Protein 4GPS (pdb70)

Solvent-accessible surface area: 16369 Å² total; per-residue (Å²): 68,71,40,111,62,69,3,101,181,4,101,72,51,68,35,71,89,51,55,126,162,16,27,150,3,4,78,125,29,104,62,31,30,16,0,0,40,21,70,127,94,90,45,44,39,34,41,182,56,11,124,84,38,125,1,59,58,43,0,1,36,39,41,143,74,87,157,40,100,72,135,77,25,62,86,43,1,32,37,56,46,2,26,163,39,65,138,156,106,39,17,87,4,0,90,72,0,22,124,114,12,79,187,86,19,54,135,154,38,13,0,0,0,0,32,21,108,12,0,5,29,2,0,0,8,6,0,52,97,122,93,19,71,4,20,0,29,4,32,124,71,103,14,0,16,0,12,65,159,138,174,87,73,69,53,2,15,128,22,0,46,110,28,0,38,129,184,68,59,3,14,1,0,1,21,0,22,13,33,142,76,0,4,0,0,0,3,2,77,3,26,0,15,6,53,96,73,95,22,13,3,5,6,63,25,1,36,87,32,132,63,51,58,56,131,11,14,50,53,0,0,63,2,0,0,15,5,14,0,13,51,93,14,25,1,0,0,0,6,28,42,88,204,38,29,69,0,79,66,3,93,39,16,119,43,68,65,0,0,115,62,5,6,31,95,89,5,21,59,71,122,49,183,47,41,34,12,3,0,10,0,0,27,31,0,0,66,44,0,0,47,24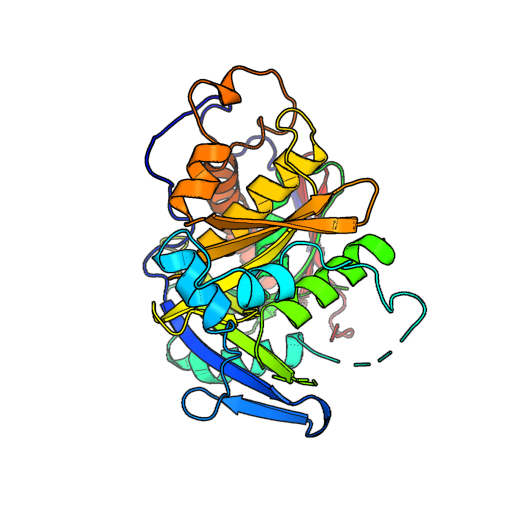,1,12,90,24,0,36,90,13,17,132,119,42,114,15,72,26,0,105,3,71,2,60,66,78,5,31,0,36,2,41,56,19,55,106,177,104,106,28,152

Nearest PDB structures (foldseek):
  4gpu-assembly1_A  TM=1.001E+00  e=1.593E-65  Kluyveromyces lactis NRRL Y-1140
  3fqg-assembly1_A  TM=7.620E-01  e=7.320E-18  Schizosaccharomyces pombe
  6wui-assembly1_A  TM=7.552E-01  e=1.400E-16  Schizosaccharomyces pombe
  3fqd-assembly1_B  TM=7.218E-01  e=4.499E-17  Schizosaccharomyces pombe
  8yfe-assembly1_B  TM=7.075E-01  e=2.972E-13  Komagataella phaffii

GO terms:
  GO:0008409 5'-3' exonuclease activity (F, IDA)
  GO:0110155 NAD-cap decapping (P, IDA)
  GO:0090304 nucleic acid metabolic process (P, IDA)
  GO:0071028 nuclear mRNA surveillance (P, IMP)

Secondary structure (DSSP, 8-state):
--EEEE-TT-----TT---SSPP-SSEEEEEEEEEEEETTTTEEEEGGG--PPBBPHHHHHHHHHTS-S-HHHHTTTTT-BTTTT----HHHHHHHHHHHHGGGS-TTSEEEEEEHHHHHHHHHGGG-SS-EEEEEEE-TTS-EEEE---HHHHHHHHHHHHHHB--EEEEEEEEEE-SSSEEEEEEEE--EEETTTTEEEEEEEEPPP-TT-HHHHHHHHHHHHHHHTSSS-EEEEEEE-TTT-BEEEEEEE-HHHHHHHH--TTGGGS--SSGGG-HHHHHHHHHHHHHHHHHHHHHHHHT-S-SEEEEEE-TT-EEEEEEPPTT----

Radius of gyration: 20.72 Å; Cα contacts (8 Å, |Δi|>4): 627; chains: 1; bounding box: 46×58×52 Å

Organism: Kluyveromyces lactis (strain ATCC 8585 / CBS 2359 / DSM 70799 / NBRC 1267 / NRRL Y-1140 / WM37) (NCBI:txid284590)

Sequence (331 aa):
GSLVLSCKKFPHVSVNYVVDKTPKLLTDCKEVHNCSYIINDATLLWNEASRKPRLRPEVCTYIKDSKWENKAVKDSFIGIDLTKGYDDNSLVILKEAYQRYEKTLNPEKTTFVSLRHHIIDIIMCPFLDEPLSLLMTVQPDKNILISVDNKKICYTGFALEDLLIEHELYYSIVHGSLNDEIDLLIQAEMDSINTLTDTYTEIKSSVHFKLGNTYHRRKLLRMWIQTNLLPKSDLLIGFRNSYSNELEQLKAYKIQDIYHKINNSSIVGKPGKFYKFNPNVANDWFQHIFQVLKQNLLLLSQESTSTTFKVQIDTNLTLSISPASQFVTAL

Structure (mmCIF, N/CA/C/O backbone):
data_4GPS
#
_entry.id   4GPS
#
_cell.length_a   82.820
_cell.length_b   82.820
_cell.length_c   259.850
_cell.angle_alpha   90.00
_cell.angle_beta   90.00
_cell.angle_gamma   120.00
#
_symmetry.space_group_name_H-M   'P 61 2 2'
#
loop_
_entity.id
_entity.type
_entity.pdbx_description
1 polymer KLLA0E02245p
2 non-polymer 'CITRIC ACID'
3 water water
#
loop_
_atom_site.group_PDB
_atom_site.id
_atom_site.type_symbol
_atom_site.label_atom_id
_atom_site.label_alt_id
_atom_site.label_comp_id
_atom_site.label_asym_id
_atom_site.label_entity_id
_atom_site.label_seq_id
_atom_site.pdbx_PDB_ins_code
_atom_site.Cartn_x
_atom_site.Cartn_y
_atom_site.Cartn_z
_atom_site.occupancy
_atom_site.B_iso_or_equiv
_atom_site.auth_seq_id
_atom_site.auth_comp_id
_atom_site.auth_asym_id
_atom_site.auth_atom_id
_atom_site.pdbx_PDB_model_num
ATOM 1 N N . GLY A 1 58 ? 33.465 59.206 113.570 1.00 83.10 38 GLY A N 1
ATOM 2 C CA . GLY A 1 58 ? 33.666 57.750 113.224 1.00 84.86 38 GLY A CA 1
ATOM 3 C C . GLY A 1 58 ? 34.358 56.946 114.322 1.00 82.92 38 GLY A C 1
ATOM 4 O O . GLY A 1 58 ? 34.003 55.785 114.562 1.00 81.07 38 GLY A O 1
ATOM 5 N N . SER A 1 59 ? 35.343 57.567 114.976 1.00 80.09 39 SER A N 1
ATOM 6 C CA . SER A 1 59 ? 36.107 56.947 116.061 1.00 76.33 39 SER A CA 1
ATOM 7 C C . SER A 1 59 ? 35.718 57.438 117.455 1.00 72.04 39 SER A C 1
ATOM 8 O O . SER A 1 59 ? 34.871 58.316 117.615 1.00 73.12 39 SER A O 1
ATOM 11 N N . LEU A 1 60 ? 36.349 56.855 118.464 1.00 65.96 40 LEU A N 1
ATOM 12 C CA . LEU A 1 60 ? 36.082 57.209 119.845 1.00 63.31 40 LEU A CA 1
ATOM 13 C C . LEU A 1 60 ? 37.190 56.781 120.790 1.00 62.36 40 LEU A C 1
ATOM 14 O O . LEU A 1 60 ? 37.631 55.629 120.753 1.00 61.74 40 LEU A O 1
ATOM 19 N N . VAL A 1 61 ? 37.663 57.711 121.620 1.00 60.33 41 VAL A N 1
ATOM 20 C CA . VAL A 1 61 ? 38.649 57.356 122.633 1.00 56.10 41 VAL A CA 1
ATOM 21 C C . VAL A 1 61 ? 37.947 57.728 123.937 1.00 57.33 41 VAL A C 1
ATOM 22 O O . VAL A 1 61 ? 37.407 58.822 124.067 1.00 55.45 41 VAL A O 1
ATOM 26 N N . LEU A 1 62 ? 37.914 56.785 124.877 1.00 56.18 42 LEU A N 1
ATOM 27 C CA . LEU A 1 62 ? 37.203 56.972 126.126 1.00 55.34 42 LEU A CA 1
ATOM 28 C C . LEU A 1 62 ? 37.896 56.265 127.272 1.00 59.62 42 LEU A C 1
ATOM 29 O O . LEU A 1 62 ? 38.141 55.057 127.213 1.00 62.09 42 LEU A O 1
ATOM 34 N N . SER A 1 63 ? 38.233 57.017 128.312 1.00 57.79 43 SER A N 1
ATOM 35 C CA . SER A 1 63 ? 38.862 56.421 129.474 1.00 55.97 43 SER A CA 1
ATOM 36 C C . SER A 1 63 ? 37.758 55.702 130.271 1.00 54.10 43 SER A C 1
ATOM 37 O O . SER A 1 63 ? 36.641 56.215 130.412 1.00 53.99 43 SER A O 1
ATOM 40 N N . CYS A 1 64 ? 38.069 54.512 130.773 1.00 50.25 44 CYS A N 1
ATOM 41 C CA . CYS A 1 64 ? 37.113 53.740 131.548 1.00 49.83 44 CYS A CA 1
ATOM 42 C C . CYS A 1 64 ? 37.749 53.368 132.858 1.00 52.66 44 CYS A C 1
ATOM 43 O O . CYS A 1 64 ? 37.198 52.530 133.582 1.00 54.68 44 CYS A O 1
ATOM 46 N N . LYS A 1 65 ? 38.900 53.981 133.165 1.00 55.28 45 LYS A N 1
ATOM 47 C CA . LYS A 1 65 ? 39.633 53.687 134.403 1.00 58.69 45 LYS A CA 1
ATOM 48 C C . LYS A 1 65 ? 38.911 54.066 135.690 1.00 57.70 45 LYS A C 1
ATOM 49 O O . LYS A 1 65 ? 39.213 53.531 136.761 1.00 60.01 45 LYS A O 1
ATOM 55 N N . LYS A 1 66 ? 37.967 54.985 135.600 1.00 54.53 46 LYS A N 1
ATOM 56 C CA . LYS A 1 66 ? 37.256 55.385 136.787 1.00 58.05 46 LYS A CA 1
ATOM 57 C C . LYS A 1 66 ? 35.892 54.731 136.863 1.00 57.54 46 LYS A C 1
ATOM 58 O O . LYS A 1 66 ? 34.942 55.315 137.363 1.00 61.21 46 LYS A O 1
ATOM 64 N N . PHE A 1 67 ? 35.811 53.509 136.356 1.00 54.86 47 PHE A N 1
ATOM 65 C CA . PHE A 1 67 ? 34.574 52.747 136.360 1.00 49.19 47 PHE A CA 1
ATOM 66 C C . PHE A 1 67 ? 34.138 52.490 137.800 1.00 46.60 47 PHE A C 1
ATOM 67 O O . PHE A 1 67 ? 34.945 52.180 138.672 1.00 47.55 47 PHE A O 1
ATOM 75 N N . PRO A 1 68 ? 32.845 52.628 138.068 1.00 47.72 48 PRO A N 1
ATOM 76 C CA . PRO A 1 68 ? 32.298 52.412 139.419 1.00 50.99 48 PRO A CA 1
ATOM 77 C C . PRO A 1 68 ? 32.581 50.994 139.931 1.00 55.08 48 PRO A C 1
ATOM 78 O O . PRO A 1 68 ? 32.194 50.011 139.286 1.00 54.88 48 PRO A O 1
ATOM 82 N N . HIS A 1 69 ? 33.241 50.888 141.081 1.00 52.81 49 HIS A N 1
ATOM 83 C CA . HIS A 1 69 ? 33.534 49.587 141.626 1.00 51.54 49 HIS A CA 1
ATOM 84 C C . HIS A 1 69 ? 33.708 49.526 143.118 1.00 56.08 49 HIS A C 1
ATOM 85 O O . HIS A 1 69 ? 34.207 50.453 143.756 1.00 57.53 49 HIS A O 1
ATOM 92 N N . VAL A 1 70 ? 33.275 48.395 143.658 1.00 56.82 50 VAL A N 1
ATOM 93 C CA . VAL A 1 70 ? 33.345 48.075 145.064 1.00 53.22 50 VAL A CA 1
ATOM 94 C C . VAL A 1 70 ? 34.807 48.102 145.551 1.00 57.88 50 VAL A C 1
ATOM 95 O O . VAL A 1 70 ? 35.756 47.944 144.769 1.00 57.05 50 VAL A O 1
ATOM 99 N N . SER A 1 71 ? 34.998 48.303 146.850 1.00 56.59 51 SER A N 1
ATOM 100 C CA . SER A 1 71 ? 36.345 48.339 147.377 1.00 51.30 51 SER A CA 1
ATOM 101 C C . SER A 1 71 ? 37.152 47.103 146.984 1.00 53.25 51 SER A C 1
ATOM 102 O O . SER A 1 71 ? 36.653 45.972 146.961 1.00 52.97 51 SER A O 1
ATOM 105 N N . VAL A 1 72 ? 38.419 47.343 146.695 1.00 52.13 52 VAL A N 1
ATOM 106 C CA . VAL A 1 72 ? 39.355 46.307 146.318 1.00 47.09 52 VAL A CA 1
ATOM 107 C C . VAL A 1 72 ? 39.496 45.244 147.409 1.00 49.48 52 VAL A C 1
ATOM 108 O O . VAL A 1 72 ? 39.964 44.121 147.146 1.00 45.83 52 VAL A O 1
ATOM 112 N N . ASN A 1 73 ? 39.080 45.598 148.626 1.00 51.81 53 ASN A N 1
ATOM 113 C CA . ASN A 1 73 ? 39.154 44.692 149.785 1.00 54.16 53 ASN A CA 1
ATOM 114 C C . ASN A 1 73 ? 37.807 44.114 150.189 1.00 51.60 53 ASN A C 1
ATOM 115 O O . ASN A 1 73 ? 37.689 43.383 151.166 1.00 51.59 53 ASN A O 1
ATOM 120 N N . TYR A 1 74 ? 36.797 44.447 149.410 1.00 48.17 54 TYR A N 1
ATOM 121 C CA . TYR A 1 74 ? 35.451 43.994 149.641 1.00 48.40 54 TYR A CA 1
ATOM 122 C C . TYR A 1 74 ? 35.328 42.474 149.710 1.00 48.29 54 TYR A C 1
ATOM 123 O O . TYR A 1 74 ? 35.786 41.757 148.809 1.00 49.74 54 TYR A O 1
ATOM 132 N N . VAL A 1 75 ? 34.681 41.976 150.760 1.00 47.84 55 VAL A N 1
ATOM 133 C CA . VAL A 1 75 ? 34.488 40.539 150.925 1.00 42.81 55 VAL A CA 1
ATOM 134 C C . VAL A 1 75 ? 33.025 40.245 151.197 1.00 48.41 55 VAL A C 1
ATOM 135 O O . VAL A 1 75 ? 32.402 40.918 152.013 1.00 53.88 55 VAL A O 1
ATOM 139 N N . VAL A 1 76 ? 32.466 39.273 150.478 1.00 49.78 56 VAL A N 1
ATOM 140 C CA . VAL A 1 76 ? 31.078 38.814 150.660 1.00 48.19 56 VAL A CA 1
ATOM 141 C C . VAL A 1 76 ? 31.213 37.298 150.512 1.00 50.26 56 VAL A C 1
ATOM 142 O O . VAL A 1 76 ? 31.918 36.810 149.615 1.00 50.07 56 VAL A O 1
ATOM 146 N N . ASP A 1 77 ? 30.565 36.566 151.412 1.00 48.39 57 ASP A N 1
ATOM 147 C CA . ASP A 1 77 ? 30.635 35.107 151.450 1.00 50.85 57 ASP A CA 1
ATOM 148 C C . ASP A 1 77 ? 30.135 34.345 150.244 1.00 49.86 57 ASP A C 1
ATOM 149 O O . ASP A 1 77 ? 30.790 33.400 149.805 1.00 50.80 57 ASP A O 1
ATOM 154 N N . LYS A 1 78 ? 28.960 34.718 149.739 1.00 47.72 58 LYS A N 1
ATOM 155 C CA . LYS A 1 78 ? 28.388 34.039 148.589 1.00 47.83 58 LYS A CA 1
ATOM 156 C C . LYS A 1 78 ? 28.936 34.672 147.303 1.00 51.40 58 LYS A C 1
ATOM 157 O O . LYS A 1 78 ? 29.041 35.899 147.178 1.00 47.90 58 LYS A O 1
ATOM 163 N N . THR A 1 79 ? 29.276 33.823 146.344 1.00 48.80 59 THR A N 1
ATOM 164 C CA . THR A 1 79 ? 29.788 34.300 145.078 1.00 46.26 59 THR A CA 1
ATOM 165 C C . THR A 1 79 ? 28.687 35.048 144.293 1.00 45.09 59 THR A C 1
ATOM 166 O O . THR A 1 79 ? 27.537 34.645 144.301 1.00 45.33 59 THR A O 1
ATOM 170 N N . PRO A 1 80 ? 29.033 36.170 143.646 1.00 42.69 60 PRO A N 1
ATOM 171 C CA . PRO A 1 80 ? 28.026 36.895 142.878 1.00 45.31 60 PRO A CA 1
ATOM 172 C C . PRO A 1 80 ? 27.838 36.151 141.554 1.00 49.07 60 PRO A C 1
ATOM 173 O O . PRO A 1 80 ? 28.622 35.260 141.220 1.00 48.94 60 PRO A O 1
ATOM 177 N N . LYS A 1 81 ? 26.785 36.465 140.816 1.00 50.41 61 LYS A N 1
ATOM 178 C CA . LYS A 1 81 ? 26.601 35.815 139.516 1.00 50.08 61 LYS A CA 1
ATOM 179 C C . LYS A 1 81 ? 26.879 36.874 138.441 1.00 46.07 61 LYS A C 1
ATOM 180 O O . LYS A 1 81 ? 26.481 38.021 138.597 1.00 47.83 61 LYS A O 1
ATOM 186 N N . LEU A 1 82 ? 27.588 36.508 137.378 1.00 41.06 62 LEU A N 1
ATOM 187 C CA . LEU A 1 82 ? 27.875 37.484 136.340 1.00 43.91 62 LEU A CA 1
ATOM 188 C C . LEU A 1 82 ? 26.646 37.703 135.470 1.00 43.34 62 LEU A C 1
ATOM 189 O O . LEU A 1 82 ? 26.335 38.834 135.083 1.00 45.37 62 LEU A O 1
ATOM 194 N N . LEU A 1 83 ? 25.927 36.622 135.199 1.00 42.75 63 LEU A N 1
ATOM 195 C CA . LEU A 1 83 ? 24.722 36.680 134.368 1.00 44.13 63 LEU A CA 1
ATOM 196 C C . LEU A 1 83 ? 23.515 36.216 135.158 1.00 43.92 63 LEU A C 1
ATOM 197 O O . LEU A 1 83 ? 23.648 35.443 136.094 1.00 46.37 63 LEU A O 1
ATOM 202 N N . THR A 1 84 ? 22.336 36.712 134.814 1.00 46.35 64 THR A N 1
ATOM 203 C CA . THR A 1 84 ? 21.123 36.274 135.502 1.00 47.57 64 THR A CA 1
ATOM 204 C C . THR A 1 84 ? 20.259 35.487 134.498 1.00 48.63 64 THR A C 1
ATOM 205 O O . THR A 1 84 ? 20.260 35.780 133.304 1.00 52.83 64 THR A O 1
ATOM 209 N N . ASP A 1 85 ? 19.546 34.473 134.978 1.00 51.32 65 ASP A N 1
ATOM 210 C CA . ASP A 1 85 ? 18.690 33.633 134.125 1.00 52.00 65 ASP A CA 1
ATOM 211 C C . ASP A 1 85 ? 19.545 32.964 133.076 1.00 47.97 65 ASP A C 1
ATOM 212 O O . ASP A 1 85 ? 19.150 32.794 131.944 1.00 45.71 65 ASP A O 1
ATOM 217 N N . CYS A 1 86 ? 20.734 32.567 133.465 1.00 49.02 66 CYS A N 1
ATOM 218 C CA . CYS A 1 86 ? 21.612 31.953 132.512 1.00 47.23 66 CYS A CA 1
ATOM 219 C C . CYS A 1 86 ? 21.205 30.516 132.193 1.00 47.05 66 CYS A C 1
ATOM 220 O O . CYS A 1 86 ? 21.019 29.720 133.102 1.00 47.26 66 CYS A O 1
ATOM 223 N N . LYS A 1 87 ? 21.083 30.162 130.912 1.00 43.67 67 LYS A N 1
ATOM 224 C CA . LYS A 1 87 ? 20.716 28.785 130.582 1.00 43.89 67 LYS A CA 1
ATOM 225 C C . LYS A 1 87 ? 21.362 28.250 129.315 1.00 42.06 67 LYS A C 1
ATOM 226 O O . LYS A 1 87 ? 21.779 29.014 128.440 1.00 41.70 67 LYS A O 1
ATOM 232 N N . GLU A 1 88 ? 21.491 26.933 129.234 1.00 42.66 68 GLU A N 1
ATOM 233 C CA . GLU A 1 88 ? 22.032 26.341 128.026 1.00 43.06 68 GLU A CA 1
ATOM 234 C C . GLU A 1 88 ? 20.861 26.294 127.048 1.00 44.76 68 GLU A C 1
ATOM 235 O O . GLU A 1 88 ? 19.828 25.740 127.367 1.00 46.18 68 GLU A O 1
ATOM 241 N N . VAL A 1 89 ? 21.012 26.875 125.864 1.00 47.28 69 VAL A N 1
ATOM 242 C CA . VAL A 1 89 ? 19.925 26.866 124.890 1.00 44.28 69 VAL A CA 1
ATOM 243 C C . VAL A 1 89 ? 20.169 25.853 123.754 1.00 44.03 69 VAL A C 1
ATOM 244 O O . VAL A 1 89 ? 19.235 25.434 123.103 1.00 45.63 69 VAL A O 1
ATOM 248 N N . HIS A 1 90 ? 21.419 25.473 123.511 1.00 44.42 70 HIS A N 1
ATOM 249 C CA . HIS A 1 90 ? 21.749 24.471 122.481 1.00 41.00 70 HIS A CA 1
ATOM 250 C C . HIS A 1 90 ? 23.112 23.907 122.864 1.00 42.74 70 HIS A C 1
ATOM 251 O O . HIS A 1 90 ? 23.815 24.491 123.689 1.00 41.84 70 HIS A O 1
ATOM 258 N N . ASN A 1 91 ? 23.462 22.764 122.287 1.00 39.11 71 ASN A N 1
ATOM 259 C CA . ASN A 1 91 ? 24.770 22.204 122.472 1.00 42.47 71 ASN A CA 1
ATOM 260 C C . ASN A 1 91 ? 25.053 21.449 121.192 1.00 45.98 71 ASN A C 1
ATOM 261 O O . ASN A 1 91 ? 24.136 21.188 120.426 1.00 47.24 71 ASN A O 1
ATOM 266 N N . CYS A 1 92 ? 26.321 21.161 120.914 1.00 46.16 72 CYS A N 1
ATOM 267 C CA . CYS A 1 92 ? 26.640 20.426 119.709 1.00 48.20 72 CYS A CA 1
ATOM 268 C C . CYS A 1 92 ? 28.038 19.878 119.733 1.00 48.90 72 CYS A C 1
ATOM 269 O O . CYS A 1 92 ? 28.929 20.448 120.357 1.00 50.67 72 CYS A O 1
ATOM 272 N N . SER A 1 93 ? 28.212 18.738 119.081 1.00 47.60 73 SER A N 1
ATOM 273 C CA . SER A 1 93 ? 29.521 18.140 118.987 1.00 50.54 73 SER A CA 1
ATOM 274 C C . SER A 1 93 ? 29.953 18.333 117.536 1.00 52.79 73 SER A C 1
ATOM 275 O O . SER A 1 93 ? 29.163 18.212 116.591 1.00 50.13 73 SER A O 1
ATOM 278 N N . TYR A 1 94 ? 31.206 18.706 117.379 1.00 51.16 74 TYR A N 1
ATOM 279 C CA . TYR A 1 94 ? 31.743 18.965 116.079 1.00 56.57 74 TYR A CA 1
ATOM 280 C C . TYR A 1 94 ? 32.778 17.889 115.767 1.00 59.51 74 TYR A C 1
ATOM 281 O O . TYR A 1 94 ? 33.845 17.863 116.383 1.00 60.87 74 TYR A O 1
ATOM 290 N N . ILE A 1 95 ? 32.445 16.989 114.839 1.00 61.13 75 ILE A N 1
ATOM 291 C CA . ILE A 1 95 ? 33.365 15.908 114.433 1.00 68.77 75 ILE A CA 1
ATOM 292 C C . ILE A 1 95 ? 34.233 16.541 113.339 1.00 70.05 75 ILE A C 1
ATOM 293 O O . ILE A 1 95 ? 33.769 16.720 112.217 1.00 71.28 75 ILE A O 1
ATOM 298 N N . ILE A 1 96 ? 35.479 16.877 113.650 1.00 71.73 76 ILE A N 1
ATOM 299 C CA . ILE A 1 96 ? 36.324 17.563 112.673 1.00 78.47 76 ILE A CA 1
ATOM 300 C C . ILE A 1 96 ? 36.528 16.943 111.289 1.00 81.75 76 ILE A C 1
ATOM 301 O O . ILE A 1 96 ? 36.598 17.669 110.297 1.00 82.29 76 ILE A O 1
ATOM 306 N N . ASN A 1 97 ? 36.636 15.622 111.206 1.00 83.71 77 ASN A N 1
ATOM 307 C CA . ASN A 1 97 ? 36.865 14.979 109.913 1.00 87.48 77 ASN A CA 1
ATOM 308 C C . ASN A 1 97 ? 35.630 14.819 109.043 1.00 86.19 77 ASN A C 1
ATOM 309 O O . ASN A 1 97 ? 35.737 14.599 107.833 1.00 86.17 77 ASN A O 1
ATOM 314 N N . ASP A 1 98 ? 34.460 14.927 109.656 1.00 83.36 78 ASP A N 1
ATOM 315 C CA . ASP A 1 98 ? 33.219 14.802 108.919 1.00 80.26 78 ASP A CA 1
ATOM 316 C C . ASP A 1 98 ? 32.660 16.172 108.579 1.00 74.72 78 ASP A C 1
ATOM 317 O O . ASP A 1 98 ? 31.656 16.260 107.869 1.00 75.46 78 ASP A O 1
ATOM 322 N N . ALA A 1 99 ? 33.323 17.230 109.067 1.00 67.07 79 ALA A N 1
ATOM 323 C CA . ALA A 1 99 ? 32.887 18.617 108.856 1.00 62.61 79 ALA A CA 1
ATOM 324 C C . ALA A 1 99 ? 31.404 18.626 109.171 1.00 61.74 79 ALA A C 1
ATOM 325 O O . ALA A 1 99 ? 30.591 19.157 108.410 1.00 58.90 79 ALA A O 1
ATOM 327 N N . THR A 1 100 ? 31.081 18.016 110.311 1.00 59.31 80 THR A N 1
ATOM 328 C CA . THR A 1 100 ? 29.712 17.855 110.777 1.00 59.11 80 THR A CA 1
ATOM 329 C C . THR A 1 100 ? 29.464 18.351 112.189 1.00 56.70 80 THR A C 1
ATOM 330 O O . THR A 1 100 ? 30.280 18.142 113.076 1.00 58.67 80 THR A O 1
ATOM 334 N N . LEU A 1 101 ? 28.326 19.000 112.388 1.00 53.33 81 LEU A N 1
ATOM 335 C CA . LEU A 1 101 ? 27.943 19.453 113.708 1.00 54.13 81 LEU A CA 1
ATOM 336 C C . LEU A 1 101 ? 26.710 18.632 114.051 1.00 55.99 81 LEU A C 1
ATOM 337 O O . LEU A 1 101 ? 25.777 18.568 113.246 1.00 63.04 81 LEU A O 1
ATOM 342 N N . LEU A 1 102 ? 26.713 17.964 115.195 1.00 50.52 82 LEU A N 1
ATOM 343 C CA . LEU A 1 102 ? 25.537 17.214 115.606 1.00 46.53 82 LEU A CA 1
ATOM 344 C C . LEU A 1 102 ? 24.929 18.045 116.727 1.00 45.78 82 LEU A C 1
ATOM 345 O O . LEU A 1 102 ? 25.563 18.266 117.762 1.00 48.00 82 LEU A O 1
ATOM 350 N N . TRP A 1 103 ? 23.702 18.501 116.534 1.00 42.77 83 TRP A N 1
ATOM 351 C CA . TRP A 1 103 ? 23.062 19.327 117.537 1.00 44.00 83 TRP A CA 1
ATOM 352 C C . TRP A 1 103 ? 22.232 18.615 118.585 1.00 50.42 83 TRP A C 1
ATOM 353 O O . TRP A 1 103 ? 21.590 17.597 118.312 1.00 51.87 83 TRP A O 1
ATOM 364 N N . ASN A 1 104 ? 22.269 19.181 119.791 1.00 46.70 84 ASN A N 1
ATOM 365 C CA . ASN A 1 104 ? 21.478 18.737 120.914 1.00 49.54 84 ASN A CA 1
ATOM 366 C C . ASN A 1 104 ? 21.323 17.234 121.154 1.00 51.44 84 ASN A C 1
ATOM 367 O O . ASN A 1 104 ? 22.293 16.570 121.501 1.00 52.65 84 ASN A O 1
ATOM 372 N N . GLU A 1 105 ? 20.114 16.701 120.987 1.00 56.61 85 GLU A N 1
ATOM 373 C CA . GLU A 1 105 ? 19.870 15.264 121.217 1.00 60.19 85 GLU A CA 1
ATOM 374 C C . GLU A 1 105 ? 20.751 14.380 120.327 1.00 56.11 85 GLU A C 1
ATOM 375 O O . GLU A 1 105 ? 20.900 13.190 120.578 1.00 57.17 85 GLU A O 1
ATOM 381 N N . ALA A 1 106 ? 21.353 14.974 119.305 1.00 49.92 86 ALA A N 1
ATOM 382 C CA . ALA A 1 106 ? 22.220 14.224 118.412 1.00 46.77 86 ALA A CA 1
ATOM 383 C C . ALA A 1 106 ? 23.690 14.323 118.790 1.00 50.79 86 ALA A C 1
ATOM 384 O O . ALA A 1 106 ? 24.500 13.542 118.281 1.00 48.42 86 ALA A O 1
ATOM 386 N N . SER A 1 107 ? 24.046 15.275 119.663 1.00 50.75 87 SER A N 1
ATOM 387 C CA . SER A 1 107 ? 25.452 15.440 120.052 1.00 51.37 87 SER A CA 1
ATOM 388 C C . SER A 1 107 ? 25.950 14.352 121.013 1.00 52.32 87 SER A C 1
ATOM 389 O O . SER A 1 107 ? 25.167 13.701 121.736 1.00 50.59 87 SER A O 1
ATOM 392 N N . ARG A 1 108 ? 27.261 14.151 120.993 1.00 49.13 88 ARG A N 1
ATOM 393 C CA . ARG A 1 108 ? 27.899 13.165 121.865 1.00 56.46 88 ARG A CA 1
ATOM 394 C C . ARG A 1 108 ? 28.618 13.952 122.948 1.00 54.65 88 ARG A C 1
ATOM 395 O O . ARG A 1 108 ? 29.521 14.735 122.659 1.00 55.11 88 ARG A O 1
ATOM 403 N N . LYS A 1 109 ? 28.206 13.751 124.192 1.00 54.47 89 LYS A N 1
ATOM 404 C CA . LYS A 1 109 ? 28.802 14.468 125.309 1.00 53.82 89 LYS A CA 1
ATOM 405 C C . LYS A 1 109 ? 30.029 13.725 125.817 1.00 48.36 89 LYS A C 1
ATOM 406 O O . LYS A 1 109 ? 29.955 12.552 126.126 1.00 50.26 89 LYS A O 1
ATOM 412 N N . PRO A 1 110 ? 31.179 14.402 125.901 1.00 48.65 90 PRO A N 1
ATOM 413 C CA . PRO A 1 110 ? 32.388 13.719 126.393 1.00 48.72 90 PRO A CA 1
ATOM 414 C C . PRO A 1 110 ? 32.142 13.315 127.857 1.00 49.13 90 PRO A C 1
ATOM 415 O O . PRO A 1 110 ? 31.769 14.147 128.696 1.00 46.40 90 PRO A O 1
ATOM 419 N N . ARG A 1 111 ? 32.351 12.042 128.164 1.00 47.16 91 ARG A N 1
ATOM 420 C CA . ARG A 1 111 ? 32.120 11.570 129.510 1.00 46.32 91 ARG A CA 1
ATOM 421 C C . ARG A 1 111 ? 33.373 11.596 130.359 1.00 43.33 91 ARG A C 1
ATOM 422 O O . ARG A 1 111 ? 34.427 11.156 129.945 1.00 42.29 91 ARG A O 1
ATOM 430 N N . LEU A 1 112 ? 33.250 12.153 131.548 1.00 42.90 92 LEU A N 1
ATOM 431 C CA . LEU A 1 112 ? 34.349 12.164 132.496 1.00 44.89 92 LEU A CA 1
ATOM 432 C C . LEU A 1 112 ? 34.385 10.699 132.954 1.00 47.19 92 LEU A C 1
ATOM 433 O O . LEU A 1 112 ? 33.330 10.109 133.264 1.00 48.06 92 LEU A O 1
ATOM 438 N N . ARG A 1 113 ? 35.569 10.105 132.990 1.00 46.72 93 ARG A N 1
ATOM 439 C CA . ARG A 1 113 ? 35.697 8.705 133.398 1.00 47.00 93 ARG A CA 1
ATOM 440 C C . ARG A 1 113 ? 34.953 8.362 134.676 1.00 49.52 93 ARG A C 1
ATOM 441 O O . ARG A 1 113 ? 34.961 9.131 135.629 1.00 56.00 93 ARG A O 1
ATOM 449 N N . PRO A 1 114 ? 34.296 7.195 134.718 1.00 52.24 94 PRO A N 1
ATOM 450 C CA . PRO A 1 114 ? 33.555 6.833 135.940 1.00 54.49 94 PRO A CA 1
ATOM 451 C C . PRO A 1 114 ? 34.391 6.691 137.232 1.00 52.28 94 PRO A C 1
ATOM 452 O O . PRO A 1 114 ? 33.941 7.075 138.314 1.00 46.39 94 PRO A O 1
ATOM 456 N N . GLU A 1 115 ? 35.606 6.167 137.113 1.00 51.88 95 GLU A N 1
ATOM 457 C CA . GLU A 1 115 ? 36.483 6.029 138.274 1.00 54.18 95 GLU A CA 1
ATOM 458 C C . GLU A 1 115 ? 36.715 7.426 138.845 1.00 53.23 95 GLU A C 1
ATOM 459 O O . GLU A 1 115 ? 36.778 7.602 140.064 1.00 49.52 95 GLU A O 1
ATOM 465 N N . VAL A 1 116 ? 36.836 8.406 137.942 1.00 48.74 96 VAL A N 1
ATOM 466 C CA . VAL A 1 116 ? 37.036 9.791 138.319 1.00 47.29 96 VAL A CA 1
ATOM 467 C C . VAL A 1 116 ? 35.748 10.396 138.936 1.00 49.18 96 VAL A C 1
ATOM 468 O O . VAL A 1 116 ? 35.822 11.127 139.927 1.00 48.87 96 VAL A O 1
ATOM 472 N N . CYS A 1 117 ? 34.572 10.109 138.372 1.00 48.53 97 CYS A N 1
ATOM 473 C CA . CYS A 1 117 ? 33.329 10.668 138.941 1.00 48.14 97 CYS A CA 1
ATOM 474 C C . CYS A 1 117 ? 33.141 10.103 140.328 1.00 48.15 97 CYS A C 1
ATOM 475 O O . CYS A 1 117 ? 32.714 10.811 141.250 1.00 47.99 97 CYS A O 1
ATOM 478 N N . THR A 1 118 ? 33.452 8.814 140.463 1.00 49.27 98 THR A N 1
ATOM 479 C CA . THR A 1 118 ? 33.355 8.116 141.749 1.00 51.03 98 THR A CA 1
ATOM 480 C C . THR A 1 118 ? 34.375 8.716 142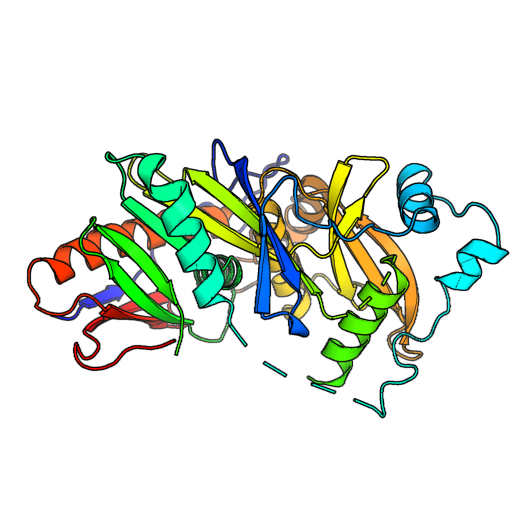.749 1.00 49.76 98 THR A C 1
ATOM 481 O O . THR A 1 118 ? 34.066 8.930 143.919 1.00 46.94 98 THR A O 1
ATOM 485 N N . TYR A 1 119 ? 35.591 8.974 142.287 1.00 45.90 99 TYR A N 1
ATOM 486 C CA . TYR A 1 119 ? 36.569 9.578 143.150 1.00 45.19 99 TYR A CA 1
ATOM 487 C C . TYR A 1 119 ? 36.054 10.926 143.641 1.00 50.38 99 TYR A C 1
ATOM 488 O O . TYR A 1 119 ? 36.242 11.268 144.790 1.00 48.40 99 TYR A O 1
ATOM 497 N N . ILE A 1 120 ? 35.427 11.704 142.760 1.00 49.47 100 ILE A N 1
ATOM 498 C CA . ILE A 1 120 ? 34.928 13.014 143.150 1.00 48.36 100 ILE A CA 1
ATOM 499 C C . ILE A 1 120 ? 33.796 12.912 144.163 1.00 51.93 100 ILE A C 1
ATOM 500 O O . ILE A 1 120 ? 33.736 13.696 145.113 1.00 49.77 100 ILE A O 1
ATOM 505 N N . LYS A 1 121 ? 32.908 11.940 143.962 1.00 51.67 101 LYS A N 1
ATOM 506 C CA . LYS A 1 121 ? 31.765 11.735 144.850 1.00 52.35 101 LYS A CA 1
ATOM 507 C C . LYS A 1 121 ? 32.106 11.220 146.241 1.00 53.10 101 LYS A C 1
ATOM 508 O O . LYS A 1 121 ? 31.513 11.647 147.230 1.00 53.53 101 LYS A O 1
ATOM 514 N N . ASP A 1 122 ? 33.057 10.299 146.326 1.00 52.99 102 ASP A N 1
ATOM 515 C CA . ASP A 1 122 ? 33.419 9.716 147.613 1.00 54.78 102 ASP A CA 1
ATOM 516 C C . ASP A 1 122 ? 34.620 10.386 148.246 1.00 54.73 102 ASP A C 1
ATOM 517 O O . ASP A 1 122 ? 34.902 10.159 149.406 1.00 59.05 102 ASP A O 1
ATOM 522 N N . SER A 1 123 ? 35.317 11.214 147.486 1.00 53.75 103 SER A N 1
ATOM 523 C CA . SER A 1 123 ? 36.538 11.851 147.957 1.00 57.26 103 SER A CA 1
ATOM 524 C C . SER A 1 123 ? 37.615 10.764 148.225 1.00 58.18 103 SER A C 1
ATOM 525 O O . SER A 1 123 ? 38.542 10.957 149.010 1.00 62.91 103 SER A O 1
ATOM 528 N N . LYS A 1 124 ? 37.485 9.622 147.556 1.00 58.59 104 LYS A N 1
ATOM 529 C CA . LYS A 1 124 ? 38.433 8.519 147.699 1.00 60.30 104 LYS A CA 1
ATOM 530 C C . LYS A 1 124 ? 38.403 7.571 146.515 1.00 55.85 104 LYS A C 1
ATOM 531 O O . LYS A 1 124 ? 37.377 7.401 145.880 1.00 52.17 104 LYS A O 1
ATOM 537 N N . TRP A 1 125 ? 39.543 6.966 146.214 1.00 54.70 105 TRP A N 1
ATOM 538 C CA . TRP A 1 125 ? 39.626 6.032 145.099 1.00 59.92 105 TRP A CA 1
ATOM 539 C C . TRP A 1 125 ? 39.016 4.674 145.459 1.00 65.18 105 TRP A C 1
ATOM 540 O O . TRP A 1 125 ? 39.079 4.260 146.617 1.00 66.66 105 TRP A O 1
ATOM 551 N N . GLU A 1 126 ? 38.429 3.984 144.482 1.00 69.44 106 GLU A N 1
ATOM 552 C CA . GLU A 1 126 ? 37.854 2.652 144.717 1.00 73.29 106 GLU A CA 1
ATOM 553 C C . GLU A 1 126 ? 38.905 1.731 145.348 1.00 72.84 106 GLU A C 1
ATOM 554 O O . GLU A 1 126 ? 38.633 1.056 146.338 1.00 73.37 106 GLU A O 1
ATOM 560 N N . ASN A 1 127 ? 40.100 1.719 144.753 1.00 72.00 107 ASN A N 1
ATOM 561 C CA . ASN A 1 127 ? 41.230 0.906 145.214 1.00 69.25 107 ASN A CA 1
ATOM 562 C C . ASN A 1 127 ? 42.570 1.362 144.610 1.00 68.12 107 ASN A C 1
ATOM 563 O O . ASN A 1 127 ? 42.604 2.271 143.789 1.00 66.87 107 ASN A O 1
ATOM 568 N N . LYS A 1 128 ? 43.659 0.711 145.018 1.00 68.26 108 LYS A N 1
ATOM 569 C CA . LYS A 1 128 ? 45.002 1.030 144.535 1.00 70.97 108 LYS A CA 1
ATOM 570 C C . LYS A 1 128 ? 45.145 0.928 143.026 1.00 66.57 108 LYS A C 1
ATOM 571 O O . LYS A 1 128 ? 45.785 1.775 142.410 1.00 63.47 108 LYS A O 1
ATOM 577 N N . ALA A 1 129 ? 44.577 -0.121 142.440 1.00 64.11 109 ALA A N 1
ATOM 578 C CA . ALA A 1 129 ? 44.668 -0.316 141.001 1.00 64.62 109 ALA A CA 1
ATOM 579 C C . ALA A 1 129 ? 44.110 0.891 140.243 1.00 64.56 109 ALA A C 1
ATOM 580 O O . ALA A 1 129 ? 44.742 1.397 139.322 1.00 66.28 109 ALA A O 1
ATOM 582 N N . VAL A 1 130 ? 42.926 1.348 140.633 1.00 62.62 110 VAL A N 1
ATOM 583 C CA . VAL A 1 130 ? 42.306 2.494 139.977 1.00 62.84 110 VAL A CA 1
ATOM 584 C C . VAL A 1 130 ? 43.105 3.776 140.259 1.00 61.57 110 VAL A C 1
ATOM 585 O O . VAL A 1 130 ? 43.372 4.552 139.352 1.00 59.03 110 VAL A O 1
ATOM 589 N N . LYS A 1 131 ? 43.496 3.988 141.510 1.00 60.62 111 LYS A N 1
ATOM 590 C CA . LYS A 1 131 ? 44.268 5.174 141.860 1.00 61.06 111 LYS A CA 1
ATOM 591 C C . LYS A 1 131 ? 45.595 5.245 141.132 1.00 59.10 111 LYS A C 1
ATOM 592 O O . LYS A 1 131 ? 46.052 6.337 140.785 1.00 57.59 111 LYS A O 1
ATOM 598 N N . ASP A 1 132 ? 46.220 4.097 140.904 1.00 57.69 112 ASP A N 1
ATOM 599 C CA . ASP A 1 132 ? 47.507 4.108 140.233 1.00 58.49 112 ASP A CA 1
ATOM 600 C C . ASP A 1 132 ? 47.393 4.333 138.734 1.00 58.50 112 ASP A C 1
ATOM 601 O O . ASP A 1 132 ? 48.417 4.457 138.058 1.00 59.04 112 ASP A O 1
ATOM 606 N N . SER A 1 133 ? 46.154 4.393 138.230 1.00 57.04 113 SER A N 1
ATOM 607 C CA . SER A 1 133 ? 45.868 4.658 136.813 1.00 57.79 113 SER A CA 1
ATOM 608 C C . SER A 1 133 ? 45.751 6.166 136.563 1.00 57.46 113 SER A C 1
ATOM 609 O O . SER A 1 133 ? 45.549 6.596 135.429 1.00 59.91 113 SER A O 1
ATOM 612 N N . PHE A 1 134 ? 45.832 6.955 137.630 1.00 53.93 114 PHE A N 1
ATOM 613 C CA . PHE A 1 134 ? 45.747 8.404 137.536 1.00 53.17 114 PHE A CA 1
ATOM 614 C C . PHE A 1 134 ? 46.868 9.076 138.330 1.00 53.19 114 PHE A C 1
ATOM 615 O O . PHE A 1 134 ? 47.706 9.796 137.777 1.00 52.62 114 PHE A O 1
ATOM 623 N N . ILE A 1 135 ? 46.894 8.830 139.630 1.00 53.09 115 ILE A N 1
ATOM 624 C CA . ILE A 1 135 ? 47.913 9.434 140.475 1.00 51.85 115 ILE A CA 1
ATOM 625 C C . ILE A 1 135 ? 49.304 8.797 140.260 1.00 54.29 115 ILE A C 1
ATOM 626 O O . ILE A 1 135 ? 49.517 7.596 140.494 1.00 55.56 115 ILE A O 1
ATOM 631 N N . GLY A 1 136 ? 50.251 9.602 139.804 1.00 53.47 116 GLY A N 1
ATOM 632 C CA . GLY A 1 136 ? 51.599 9.098 139.584 1.00 53.99 116 GLY A CA 1
ATOM 633 C C . GLY A 1 136 ? 51.985 9.057 138.115 1.00 52.57 116 GLY A C 1
ATOM 634 O O . GLY A 1 136 ? 53.145 8.863 137.757 1.00 54.01 116 GLY A O 1
ATOM 635 N N . ILE A 1 137 ? 50.994 9.255 137.265 1.00 51.50 117 ILE A N 1
ATOM 636 C CA . ILE A 1 137 ? 51.186 9.239 135.838 1.00 52.16 117 ILE A CA 1
ATOM 637 C C . ILE A 1 137 ? 51.856 10.512 135.369 1.00 52.67 117 ILE A C 1
ATOM 638 O O . ILE A 1 137 ? 51.492 11.618 135.770 1.00 55.77 117 ILE A O 1
ATOM 643 N N . ASP A 1 138 ? 52.872 10.341 134.541 1.00 54.51 118 ASP A N 1
ATOM 644 C CA . ASP A 1 138 ? 53.626 11.456 134.009 1.00 57.54 118 ASP A CA 1
ATOM 645 C C . ASP A 1 138 ? 52.810 12.111 132.904 1.00 55.97 118 ASP A C 1
ATOM 646 O O . ASP A 1 138 ? 52.654 11.523 131.835 1.00 54.66 118 ASP A O 1
ATOM 651 N N . LEU A 1 139 ? 52.294 13.317 133.162 1.00 50.86 119 LEU A N 1
ATOM 652 C CA . LEU A 1 139 ? 51.495 14.047 132.180 1.00 50.03 119 LEU A CA 1
ATOM 653 C C . LEU A 1 139 ? 52.368 14.588 131.061 1.00 53.63 119 LEU A C 1
ATOM 654 O O . LEU A 1 139 ? 51.910 15.324 130.200 1.00 56.76 119 LEU A O 1
ATOM 659 N N . THR A 1 140 ? 53.630 14.211 131.071 1.00 59.14 120 THR A N 1
ATOM 660 C CA . THR A 1 140 ? 54.562 14.702 130.079 1.00 64.38 120 THR A CA 1
ATOM 661 C C . THR A 1 140 ? 55.008 13.589 129.130 1.00 69.33 120 THR A C 1
ATOM 662 O O . THR A 1 140 ? 55.682 13.841 128.137 1.00 70.60 120 THR A O 1
ATOM 666 N N . LYS A 1 141 ? 54.601 12.360 129.437 1.00 71.94 121 LYS A N 1
ATOM 667 C CA . LYS A 1 141 ? 54.937 11.205 128.620 1.00 76.13 121 LYS A CA 1
ATOM 668 C C . LYS A 1 141 ? 54.348 11.400 127.221 1.00 78.67 121 LYS A C 1
ATOM 669 O O . LYS A 1 141 ? 53.205 11.822 127.073 1.00 77.65 121 LYS A O 1
ATOM 675 N N . GLY A 1 142 ? 55.141 11.114 126.193 1.00 85.03 122 GLY A N 1
ATOM 676 C CA . GLY A 1 142 ? 54.664 11.280 124.828 1.00 89.73 122 GLY A CA 1
ATOM 677 C C . GLY A 1 142 ? 54.578 12.725 124.353 1.00 92.17 122 GLY A C 1
ATOM 678 O O . GLY A 1 142 ? 53.807 13.034 123.441 1.00 93.32 122 GLY A O 1
ATOM 679 N N . TYR A 1 143 ? 55.353 13.616 124.967 1.00 92.58 123 TYR A N 1
ATOM 680 C CA . TYR A 1 143 ? 55.353 15.021 124.569 1.00 95.50 123 TYR A CA 1
ATOM 681 C C . TYR A 1 143 ? 56.193 15.218 123.306 1.00 100.50 123 TYR A C 1
ATOM 682 O O . TYR A 1 143 ? 55.918 16.113 122.497 1.00 100.64 123 TYR A O 1
ATOM 691 N N . ASP A 1 144 ? 57.224 14.391 123.144 1.00 104.00 124 ASP A N 1
ATOM 692 C CA . ASP A 1 144 ? 58.065 14.479 121.957 1.00 107.62 124 ASP A CA 1
ATOM 693 C C . ASP A 1 144 ? 57.282 13.965 120.734 1.00 108.93 124 ASP A C 1
ATOM 694 O O . ASP A 1 144 ? 57.722 13.037 120.046 1.00 109.25 124 ASP A O 1
ATOM 699 N N . ASP A 1 145 ? 56.116 14.579 120.495 1.00 108.57 125 ASP A N 1
ATOM 700 C CA . ASP A 1 145 ? 55.221 14.254 119.380 1.00 107.39 125 ASP A CA 1
ATOM 701 C C . ASP A 1 145 ? 54.396 15.485 118.999 1.00 105.38 125 ASP A C 1
ATOM 702 O O . ASP A 1 145 ? 53.248 15.638 119.423 1.00 102.59 125 ASP A O 1
ATOM 707 N N . ASN A 1 155 ? 36.878 25.794 112.432 1.00 79.24 135 ASN A N 1
ATOM 708 C CA . ASN A 1 155 ? 36.859 27.210 112.791 1.00 77.47 135 ASN A CA 1
ATOM 709 C C . ASN A 1 155 ? 35.659 27.545 113.698 1.00 73.36 135 ASN A C 1
ATOM 710 O O . ASN A 1 155 ? 34.495 27.398 113.311 1.00 70.84 135 ASN A O 1
ATOM 715 N N . SER A 1 156 ? 35.967 28.000 114.911 1.00 68.65 136 SER A N 1
ATOM 716 C CA . SER A 1 156 ? 34.959 28.312 115.924 1.00 62.33 136 SER A CA 1
ATOM 717 C C . SER A 1 156 ? 33.924 29.395 115.623 1.00 56.56 136 SER A C 1
ATOM 718 O O . SER A 1 156 ? 32.774 29.300 116.089 1.00 50.81 136 SER A O 1
ATOM 721 N N . LEU A 1 157 ? 34.309 30.421 114.871 1.00 47.95 137 LEU A N 1
ATOM 722 C CA . LEU A 1 157 ? 33.342 31.447 114.539 1.00 49.64 137 LEU A CA 1
ATOM 723 C C . LEU A 1 157 ? 32.193 30.858 113.666 1.00 46.61 137 LEU A C 1
ATOM 724 O O . LEU A 1 157 ? 31.052 31.297 113.739 1.00 47.95 137 LEU A O 1
ATOM 729 N N . VAL A 1 158 ? 32.487 29.840 112.868 1.00 43.42 138 VAL A N 1
ATOM 730 C CA . VAL A 1 158 ? 31.459 29.222 112.022 1.00 45.75 138 VAL A CA 1
ATOM 731 C C . VAL A 1 158 ? 30.325 28.588 112.835 1.00 45.38 138 VAL A C 1
ATOM 732 O O . VAL A 1 158 ? 29.164 28.683 112.461 1.00 46.83 138 VAL A O 1
ATOM 736 N N . ILE A 1 159 ? 30.667 27.919 113.929 1.00 45.52 139 ILE A N 1
ATOM 737 C CA . ILE A 1 159 ? 29.668 27.293 114.777 1.00 43.71 139 ILE A CA 1
ATOM 738 C C . ILE A 1 159 ? 28.816 28.327 115.549 1.00 42.64 139 ILE A C 1
ATOM 739 O O . ILE A 1 159 ? 27.626 28.134 115.723 1.00 44.14 139 ILE A O 1
ATOM 744 N N . LEU A 1 160 ? 29.442 29.409 116.005 1.00 42.83 140 LEU A N 1
ATOM 745 C CA . LEU A 1 160 ? 28.763 30.476 116.728 1.00 42.54 140 LEU A CA 1
ATOM 746 C C . LEU A 1 160 ? 27.682 31.034 115.829 1.00 42.90 140 LEU A C 1
ATOM 747 O O . LEU A 1 160 ? 26.567 31.277 116.281 1.00 40.39 140 LEU A O 1
ATOM 752 N N . LYS A 1 161 ? 28.013 31.233 114.553 1.00 38.99 141 LYS A N 1
ATOM 753 C CA . LYS A 1 161 ? 27.039 31.770 113.628 1.00 39.22 141 LYS A CA 1
ATOM 754 C C . LYS A 1 161 ? 25.891 30.803 113.326 1.00 39.85 141 LYS A C 1
ATOM 755 O O . LYS A 1 161 ? 24.791 31.234 113.004 1.00 42.07 141 LYS A O 1
ATOM 761 N N . GLU A 1 162 ? 26.125 29.500 113.409 1.00 39.94 142 GLU A N 1
ATOM 762 C CA . GLU A 1 162 ? 25.020 28.562 113.195 1.00 44.20 142 GLU A CA 1
ATOM 763 C C . GLU A 1 162 ? 24.165 28.588 114.478 1.00 45.98 142 GLU A C 1
ATOM 764 O O . GLU A 1 162 ? 22.944 28.537 114.428 1.00 49.04 142 GLU A O 1
ATOM 770 N N . ALA A 1 163 ? 24.824 28.655 115.631 1.00 40.44 143 ALA A N 1
ATOM 771 C CA . ALA A 1 163 ? 24.118 28.713 116.887 1.00 40.76 143 ALA A CA 1
ATOM 772 C C . ALA A 1 163 ? 23.255 29.987 116.933 1.00 39.64 143 ALA A C 1
ATOM 773 O O . ALA A 1 163 ? 22.141 29.948 117.426 1.00 41.18 143 ALA A O 1
ATOM 775 N N . TYR A 1 164 ? 23.756 31.102 116.398 1.00 37.90 144 TYR A N 1
ATOM 776 C CA . TYR A 1 164 ? 22.998 32.350 116.395 1.00 39.54 144 TYR A CA 1
ATOM 777 C C . TYR A 1 164 ? 21.774 32.208 115.509 1.00 46.01 144 TYR A C 1
ATOM 778 O O . TYR A 1 164 ? 20.680 32.621 115.867 1.00 47.99 144 TYR A O 1
ATOM 787 N N . GLN A 1 165 ? 21.968 31.643 114.329 1.00 48.71 145 GLN A N 1
ATOM 788 C CA . GLN A 1 165 ? 20.863 31.452 113.407 1.00 49.37 145 GLN A CA 1
ATOM 789 C C . GLN A 1 165 ? 19.777 30.567 114.033 1.00 48.25 145 GLN A C 1
ATOM 790 O O . GLN A 1 165 ? 18.600 30.810 113.833 1.00 49.57 145 GLN A O 1
ATOM 796 N N . ARG A 1 166 ? 20.171 29.556 114.804 1.00 45.43 146 ARG A N 1
ATOM 797 C CA . ARG A 1 166 ? 19.211 28.655 115.417 1.00 44.69 146 ARG A CA 1
ATOM 798 C C . ARG A 1 166 ? 18.462 29.252 116.575 1.00 45.82 146 ARG A C 1
ATOM 799 O O . ARG A 1 166 ? 17.372 28.789 116.904 1.00 51.77 146 ARG A O 1
ATOM 807 N N . TYR A 1 167 ? 19.063 30.237 117.228 1.00 42.77 147 TYR A N 1
ATOM 808 C CA . TYR A 1 167 ? 18.462 30.846 118.407 1.00 42.11 147 TYR A CA 1
ATOM 809 C C . TYR A 1 167 ? 17.938 32.260 118.212 1.00 44.19 147 TYR A C 1
ATOM 810 O O . TYR A 1 167 ? 17.329 32.823 119.100 1.00 47.98 147 TYR A O 1
ATOM 819 N N . GLU A 1 168 ? 18.168 32.842 117.052 1.00 47.22 148 GLU A N 1
ATOM 820 C CA . GLU A 1 168 ? 17.784 34.226 116.839 1.00 52.31 148 GLU A CA 1
ATOM 821 C C . GLU A 1 168 ? 16.335 34.580 117.101 1.00 49.72 148 GLU A C 1
ATOM 822 O O . GLU A 1 168 ? 16.039 35.623 117.667 1.00 52.92 148 GLU A O 1
ATOM 828 N N . LYS A 1 169 ? 15.444 33.716 116.660 1.00 47.42 149 LYS A N 1
ATOM 829 C CA . LYS A 1 169 ? 14.032 33.919 116.862 1.00 51.26 149 LYS A CA 1
ATOM 830 C C . LYS A 1 169 ? 13.698 34.033 118.343 1.00 46.40 149 LYS A C 1
ATOM 831 O O . LYS A 1 169 ? 12.716 34.657 118.708 1.00 48.98 149 LYS A O 1
ATOM 837 N N . THR A 1 170 ? 14.535 33.445 119.185 1.00 38.89 150 THR A N 1
ATOM 838 C CA . THR A 1 170 ? 14.314 33.434 120.612 1.00 38.08 150 THR A CA 1
ATOM 839 C C . THR A 1 170 ? 14.999 34.578 121.366 1.00 40.84 150 THR A C 1
ATOM 840 O O . THR A 1 170 ? 14.842 34.699 122.576 1.00 38.80 150 THR A O 1
ATOM 844 N N . LEU A 1 171 ? 15.746 35.428 120.669 1.00 39.07 151 LEU A N 1
ATOM 845 C CA . LEU A 1 171 ? 16.410 36.510 121.368 1.00 41.47 151 LEU A CA 1
ATOM 846 C C . LEU A 1 171 ? 15.378 37.524 121.855 1.00 44.80 151 LEU A C 1
ATOM 847 O O . LEU A 1 171 ? 14.263 37.583 121.342 1.00 48.55 151 LEU A O 1
ATOM 852 N N . ASN A 1 172 ? 15.753 38.323 122.838 1.00 41.31 152 ASN A N 1
ATOM 853 C CA . ASN A 1 172 ? 14.862 39.348 123.365 1.00 41.74 152 ASN A CA 1
ATOM 854 C C . ASN A 1 172 ? 15.043 40.602 122.496 1.00 42.28 152 ASN A C 1
ATOM 855 O O . ASN A 1 172 ? 16.035 41.301 122.620 1.00 41.89 152 ASN A O 1
ATOM 860 N N . PRO A 1 173 ? 14.064 40.907 121.627 1.00 4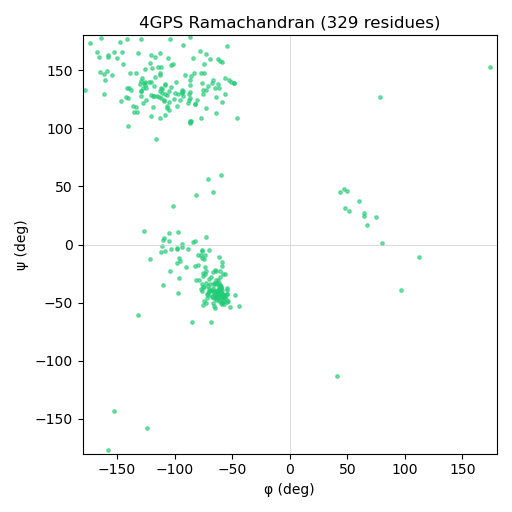2.63 153 PRO A N 1
ATOM 861 C CA . PRO A 1 173 ? 14.095 42.062 120.714 1.00 45.11 153 PRO A CA 1
ATOM 862 C C . PRO A 1 173 ? 14.169 43.419 121.396 1.00 45.87 153 PRO A C 1
ATOM 863 O O . PRO A 1 173 ? 14.398 44.436 120.750 1.00 46.61 153 PRO A O 1
ATOM 867 N N . GLU A 1 174 ? 13.972 43.426 122.705 1.00 48.37 154 GLU A N 1
ATOM 868 C CA . GLU A 1 174 ? 13.992 44.652 123.489 1.00 48.32 154 GLU A CA 1
ATOM 869 C C . GLU A 1 174 ? 15.369 44.960 124.096 1.00 47.07 154 GLU A C 1
ATOM 870 O O . GLU A 1 174 ? 15.522 45.957 124.809 1.00 42.58 154 GLU A O 1
ATOM 876 N N . LYS A 1 175 ? 16.351 44.092 123.834 1.00 43.32 155 LYS A N 1
ATOM 877 C CA . LYS A 1 175 ? 17.700 44.273 124.358 1.00 43.81 155 LYS A CA 1
ATOM 878 C C . LYS A 1 175 ? 18.752 44.101 123.277 1.00 41.11 155 LYS A C 1
ATOM 879 O O . LYS A 1 175 ? 18.462 43.611 122.190 1.00 42.38 155 LYS A O 1
ATOM 885 N N . THR A 1 176 ? 19.969 44.546 123.550 1.00 40.82 156 THR A N 1
ATOM 886 C CA . THR A 1 176 ? 21.072 44.338 122.599 1.00 38.59 156 THR A CA 1
ATOM 887 C C . THR A 1 176 ? 21.734 43.033 123.092 1.00 39.38 156 THR A C 1
ATOM 888 O O . THR A 1 176 ? 21.995 42.872 124.291 1.00 40.47 156 THR A O 1
ATOM 892 N N . THR A 1 177 ? 21.964 42.079 122.201 1.00 37.98 157 THR A N 1
ATOM 893 C CA . THR A 1 177 ? 22.608 40.837 122.615 1.00 38.25 157 THR A CA 1
ATOM 894 C C . THR A 1 177 ? 24.024 40.813 122.058 1.00 38.98 157 THR A C 1
ATOM 895 O O . THR A 1 177 ? 24.197 41.101 120.883 1.00 41.93 157 THR A O 1
ATOM 899 N N . PHE A 1 178 ? 25.039 40.549 122.886 1.00 39.05 158 PHE A N 1
ATOM 900 C CA . PHE A 1 178 ? 26.406 40.403 122.342 1.00 38.20 158 PHE A CA 1
ATOM 901 C C . PHE A 1 178 ? 26.529 38.903 122.120 1.00 36.80 158 PHE A C 1
ATOM 902 O O . PHE A 1 178 ? 26.159 38.112 123.008 1.00 36.68 158 PHE A O 1
ATOM 910 N N . VAL A 1 179 ? 27.018 38.525 120.939 1.00 37.12 159 VAL A N 1
ATOM 911 C CA . VAL A 1 179 ? 27.191 37.125 120.519 1.00 37.38 159 VAL A CA 1
ATOM 912 C C . VAL A 1 179 ? 28.690 36.822 120.483 1.00 39.55 159 VAL A C 1
ATOM 913 O O . VAL A 1 179 ? 29.430 37.473 119.771 1.00 42.72 159 VAL A O 1
ATOM 917 N N . SER A 1 180 ? 29.153 35.816 121.211 1.00 40.63 160 SER A N 1
ATOM 918 C CA . SER A 1 180 ? 30.590 35.613 121.239 1.00 40.51 160 SER A CA 1
ATOM 919 C C . SER A 1 180 ? 31.081 34.270 121.786 1.00 42.80 160 SER A C 1
ATOM 920 O O . SER A 1 180 ? 30.337 33.573 122.469 1.00 38.16 160 SER A O 1
ATOM 923 N N . LEU A 1 181 ? 32.328 33.896 121.473 1.00 42.04 161 LEU A N 1
ATOM 924 C CA . LEU A 1 181 ? 32.900 32.697 122.078 1.00 40.06 161 LEU A CA 1
ATOM 925 C C . LEU A 1 181 ? 33.213 33.151 123.520 1.00 42.61 161 LEU A C 1
ATOM 926 O O . LEU A 1 181 ? 33.521 34.333 123.753 1.00 41.40 161 LEU A O 1
ATOM 931 N N . ARG A 1 182 ? 33.120 32.237 124.484 1.00 37.46 162 ARG A N 1
ATOM 932 C CA . ARG A 1 182 ? 33.384 32.575 125.873 1.00 35.60 162 ARG A CA 1
ATOM 933 C C . ARG A 1 182 ? 34.760 33.230 126.106 1.00 40.27 162 ARG A C 1
ATOM 934 O O . ARG A 1 182 ? 34.891 34.152 126.906 1.00 41.79 162 ARG A O 1
ATOM 942 N N . HIS A 1 183 ? 35.778 32.745 125.406 1.00 42.13 163 HIS A N 1
ATOM 943 C CA . HIS A 1 183 ? 37.135 33.265 125.523 1.00 41.18 163 HIS A CA 1
ATOM 944 C C . HIS A 1 183 ? 37.193 34.797 125.458 1.00 39.22 163 HIS A C 1
ATOM 945 O O . HIS A 1 183 ? 37.914 35.421 126.228 1.00 39.16 163 HIS A O 1
ATOM 952 N N . HIS A 1 184 ? 36.450 35.412 124.541 1.00 39.32 164 HIS A N 1
ATOM 953 C CA . HIS A 1 184 ? 36.498 36.870 124.425 1.00 38.69 164 HIS A CA 1
ATOM 954 C C . HIS A 1 184 ? 35.753 37.597 125.515 1.00 41.09 164 HIS A C 1
ATOM 955 O O . HIS A 1 184 ? 36.097 38.739 125.816 1.00 40.33 164 HIS A O 1
ATOM 962 N N . ILE A 1 185 ? 34.729 36.965 126.096 1.00 38.23 165 ILE A N 1
ATOM 963 C CA . ILE A 1 185 ? 34.021 37.626 127.167 1.00 36.17 165 ILE A CA 1
ATOM 964 C C . ILE A 1 185 ? 35.007 37.576 128.342 1.00 39.61 165 ILE A C 1
ATOM 965 O O . ILE A 1 185 ? 35.252 38.571 129.010 1.00 40.39 165 ILE A O 1
ATOM 970 N N . ILE A 1 186 ? 35.613 36.430 128.576 1.00 37.79 166 ILE A N 1
ATOM 971 C CA . ILE A 1 186 ? 36.581 36.371 129.638 1.00 40.16 166 ILE A CA 1
ATOM 972 C C . ILE A 1 186 ? 37.682 37.453 129.415 1.00 42.42 166 ILE A C 1
ATOM 973 O O . ILE A 1 186 ? 38.019 38.194 130.352 1.00 42.87 166 ILE A O 1
ATOM 978 N N . ASP A 1 187 ? 38.219 37.572 128.194 1.00 40.48 167 ASP A N 1
ATOM 979 C CA . ASP A 1 187 ? 39.282 38.555 127.945 1.00 40.62 167 ASP A CA 1
ATOM 980 C C . ASP A 1 187 ? 38.853 39.969 128.327 1.00 43.08 167 ASP A C 1
ATOM 981 O O . ASP A 1 187 ? 39.626 40.716 128.918 1.00 47.85 167 ASP A O 1
ATOM 986 N N . ILE A 1 188 ? 37.634 40.340 127.955 1.00 41.01 168 ILE A N 1
ATOM 987 C CA . ILE A 1 188 ? 37.139 41.658 128.244 1.00 38.30 168 ILE A CA 1
ATOM 988 C C . ILE A 1 188 ? 36.988 41.886 129.744 1.00 39.68 168 ILE A C 1
ATOM 989 O O . ILE A 1 188 ? 37.313 42.955 130.221 1.00 40.64 168 ILE A O 1
ATOM 994 N N . ILE A 1 189 ? 36.513 40.888 130.487 1.00 33.42 169 ILE A N 1
ATOM 995 C CA . ILE A 1 189 ? 36.345 41.064 131.917 1.00 35.44 169 ILE A CA 1
ATOM 996 C C . ILE A 1 189 ? 37.721 41.141 132.595 1.00 39.59 169 ILE A C 1
ATOM 997 O O . ILE A 1 189 ? 37.878 41.814 133.621 1.00 41.38 169 ILE A O 1
ATOM 1002 N N . MET A 1 190 ? 38.713 40.470 132.010 1.00 36.93 170 MET A N 1
ATOM 1003 C CA . MET A 1 190 ? 40.055 40.424 132.577 1.00 38.46 170 MET A CA 1
ATOM 1004 C C . MET A 1 190 ? 40.931 41.671 132.407 1.00 42.25 170 MET A C 1
ATOM 1005 O O . MET A 1 190 ? 41.988 41.763 133.038 1.00 44.70 170 MET A O 1
ATOM 1010 N N . CYS A 1 191 ? 40.518 42.623 131.570 1.00 41.82 171 CYS A N 1
ATOM 1011 C CA . CYS A 1 191 ? 41.336 43.822 131.330 1.00 45.99 171 CYS A CA 1
ATOM 1012 C C . CYS A 1 191 ? 41.958 44.465 132.566 1.00 46.21 171 CYS A C 1
ATOM 1013 O O . CYS A 1 191 ? 43.162 44.652 132.624 1.00 46.40 171 CYS A O 1
ATOM 1016 N N . PRO A 1 192 ? 41.161 44.766 133.593 1.00 50.39 172 PRO A N 1
ATOM 1017 C CA . PRO A 1 192 ? 41.810 45.392 134.757 1.00 51.09 172 PRO A CA 1
ATOM 1018 C C . PRO A 1 192 ? 42.730 44.516 135.577 1.00 50.85 172 PRO A C 1
ATOM 1019 O O . PRO A 1 192 ? 43.394 44.989 136.508 1.00 50.92 172 PRO A O 1
ATOM 1023 N N . PHE A 1 193 ? 42.804 43.240 135.241 1.00 46.98 173 PHE A N 1
ATOM 1024 C CA . PHE A 1 193 ? 43.666 42.388 136.024 1.00 45.62 173 PHE A CA 1
ATOM 1025 C C . PHE A 1 193 ? 44.918 41.954 135.261 1.00 45.66 173 PHE A C 1
ATOM 1026 O O . PHE A 1 193 ? 45.714 41.169 135.776 1.00 45.60 173 PHE A O 1
ATOM 1034 N N . LEU A 1 194 ? 45.103 42.499 134.056 1.00 45.11 174 LEU A N 1
ATOM 1035 C CA . LEU A 1 194 ? 46.252 42.155 133.213 1.00 48.93 174 LEU A CA 1
ATOM 1036 C C . LEU A 1 194 ? 47.210 43.316 132.918 1.00 55.48 174 LEU A C 1
ATOM 1037 O O . LEU A 1 194 ? 46.865 44.494 133.028 1.00 57.52 174 LEU A O 1
ATOM 1042 N N . ASP A 1 195 ? 48.415 42.948 132.503 1.00 59.11 175 ASP A N 1
ATOM 1043 C CA . ASP A 1 195 ? 49.464 43.883 132.162 1.00 58.69 175 ASP A CA 1
ATOM 1044 C C . ASP A 1 195 ? 49.635 43.970 130.646 1.00 56.80 175 ASP A C 1
ATOM 1045 O O . ASP A 1 195 ? 50.603 44.544 130.164 1.00 60.44 175 ASP A O 1
ATOM 1050 N N . GLU A 1 196 ? 48.715 43.367 129.898 1.00 54.64 176 GLU A N 1
ATOM 1051 C CA . GLU A 1 196 ? 48.746 43.401 128.434 1.00 55.39 176 GLU A CA 1
ATOM 1052 C C . GLU A 1 196 ? 47.419 44.029 128.013 1.00 54.44 176 GLU A C 1
ATOM 1053 O O . GLU A 1 196 ? 46.450 43.997 128.770 1.00 58.71 176 GLU A O 1
ATOM 1059 N N . PRO A 1 197 ? 47.356 44.620 126.809 1.00 49.44 177 PRO A N 1
ATOM 1060 C CA . PRO A 1 197 ? 46.094 45.229 126.374 1.00 46.49 177 PRO A CA 1
ATOM 1061 C C . PRO A 1 197 ? 45.193 44.191 125.697 1.00 45.92 177 PRO A C 1
ATOM 1062 O O . PRO A 1 197 ? 45.571 43.030 125.545 1.00 47.23 177 PRO A O 1
ATOM 1066 N N . LEU A 1 198 ? 44.004 44.633 125.296 1.00 45.39 178 LEU A N 1
ATOM 1067 C CA . LEU A 1 198 ? 43.015 43.798 124.623 1.00 44.21 178 LEU A CA 1
ATOM 1068 C C . LEU A 1 198 ? 42.697 44.435 123.274 1.00 45.67 178 LEU A C 1
ATOM 1069 O O . LEU A 1 198 ? 42.564 45.665 123.172 1.00 45.70 178 LEU A O 1
ATOM 1074 N N . SER A 1 199 ? 42.552 43.598 122.254 1.00 38.88 179 SER A N 1
ATOM 1075 C CA . SER A 1 199 ? 42.215 44.070 120.933 1.00 39.93 179 SER A CA 1
ATOM 1076 C C . SER A 1 199 ? 41.229 43.058 120.343 1.00 43.01 179 SER A C 1
ATOM 1077 O O . SER A 1 199 ? 41.507 41.854 120.291 1.00 41.69 179 SER A O 1
ATOM 1080 N N . LEU A 1 200 ? 40.081 43.541 119.888 1.00 39.12 180 LEU A N 1
ATOM 1081 C CA . LEU A 1 200 ? 39.075 42.642 119.351 1.00 38.86 180 LEU A CA 1
ATOM 1082 C C . LEU A 1 200 ? 38.308 43.341 118.242 1.00 41.58 180 LEU A C 1
ATOM 1083 O O . LEU A 1 200 ? 38.506 44.528 118.010 1.00 43.79 180 LEU A O 1
ATOM 1088 N N . LEU A 1 201 ? 37.424 42.594 117.575 1.00 46.40 181 LEU A N 1
ATOM 1089 C CA . LEU A 1 201 ? 36.553 43.112 116.524 1.00 45.47 181 LEU A CA 1
ATOM 1090 C C . LEU A 1 201 ? 35.133 42.920 117.005 1.00 46.69 181 LEU A C 1
ATOM 1091 O O . LEU A 1 201 ? 34.787 41.873 117.560 1.00 49.94 181 LEU A O 1
ATOM 1096 N N . MET A 1 202 ? 34.311 43.935 116.806 1.00 44.05 182 MET A N 1
ATOM 1097 C CA . MET A 1 202 ? 32.934 43.859 117.239 1.00 45.41 182 MET A CA 1
ATOM 1098 C C . MET A 1 202 ? 32.116 44.415 116.118 1.00 47.56 182 MET A C 1
ATOM 1099 O O . MET A 1 202 ? 32.302 45.568 115.708 1.00 45.34 182 MET A O 1
ATOM 1104 N N . THR A 1 203 ? 31.236 43.561 115.600 1.00 44.94 183 THR A N 1
ATOM 1105 C CA . THR A 1 203 ? 30.390 43.905 114.480 1.00 44.23 183 THR A CA 1
ATOM 1106 C C . THR A 1 203 ? 28.944 44.178 114.866 1.00 44.87 183 THR A C 1
ATOM 1107 O O . THR A 1 203 ? 28.285 43.321 115.450 1.00 47.44 183 THR A O 1
ATOM 1111 N N . VAL A 1 204 ? 28.448 45.370 114.538 1.00 43.38 184 VAL A N 1
ATOM 1112 C CA . VAL A 1 204 ? 27.053 45.695 114.810 1.00 44.66 184 VAL A CA 1
ATOM 1113 C C . VAL A 1 204 ? 26.290 45.162 113.612 1.00 47.95 184 VAL A C 1
ATOM 1114 O O . VAL A 1 204 ? 26.351 45.743 112.519 1.00 47.64 184 VAL A O 1
ATOM 1118 N N . GLN A 1 205 ? 25.576 44.056 113.813 1.00 46.74 185 GLN A N 1
ATOM 1119 C CA . GLN A 1 205 ? 24.825 43.450 112.716 1.00 48.79 185 GLN A CA 1
ATOM 1120 C C . GLN A 1 205 ? 23.591 44.289 112.358 1.00 53.01 185 GLN A C 1
ATOM 1121 O O . GLN A 1 205 ? 23.165 45.156 113.116 1.00 51.72 185 GLN A O 1
ATOM 1127 N N . PRO A 1 206 ? 23.004 44.038 111.184 1.00 56.82 186 PRO A N 1
ATOM 1128 C CA . PRO A 1 206 ? 21.817 44.815 110.809 1.00 53.13 186 PRO A CA 1
ATOM 1129 C C . PRO A 1 206 ? 20.651 44.658 111.771 1.00 54.10 186 PRO A C 1
ATOM 1130 O O . PRO A 1 206 ? 19.794 45.545 111.840 1.00 53.96 186 PRO A O 1
ATOM 1134 N N . ASP A 1 207 ? 20.608 43.555 112.524 1.00 50.42 187 ASP A N 1
ATOM 1135 C CA . ASP A 1 207 ? 19.528 43.392 113.492 1.00 47.18 187 ASP A CA 1
ATOM 1136 C C . ASP A 1 207 ? 19.859 44.107 114.824 1.00 51.71 187 ASP A C 1
ATOM 1137 O O . ASP A 1 207 ? 19.105 44.065 115.800 1.00 52.36 187 ASP A O 1
ATOM 1142 N N . LYS A 1 208 ? 21.014 44.762 114.844 1.00 53.33 188 LYS A N 1
ATOM 1143 C CA . LYS A 1 208 ? 21.463 45.542 115.992 1.00 50.70 188 LYS A CA 1
ATOM 1144 C C . LYS A 1 208 ? 22.088 44.763 117.143 1.00 49.38 188 LYS A C 1
ATOM 1145 O O . LYS A 1 208 ? 22.468 45.348 118.164 1.00 48.37 188 LYS A O 1
ATOM 1151 N N . ASN A 1 209 ? 22.187 43.447 116.990 1.00 44.12 189 ASN A N 1
ATOM 1152 C CA . ASN A 1 209 ? 22.859 42.653 118.003 1.00 45.27 189 ASN A CA 1
ATOM 1153 C C . ASN A 1 209 ? 24.345 42.761 117.607 1.00 42.76 189 ASN A C 1
ATOM 1154 O O . ASN A 1 209 ? 24.655 43.112 116.477 1.00 45.48 189 ASN A O 1
ATOM 1159 N N . ILE A 1 210 ? 25.249 42.491 118.534 1.00 42.64 190 ILE A N 1
ATOM 1160 C CA . ILE A 1 210 ? 26.679 42.624 118.278 1.00 40.11 190 ILE A CA 1
ATOM 1161 C C . ILE A 1 210 ? 27.473 41.316 118.324 1.00 41.68 190 ILE A C 1
ATOM 1162 O O . ILE A 1 210 ? 27.420 40.558 119.297 1.00 42.80 190 ILE A O 1
ATOM 1167 N N . LEU A 1 211 ? 28.238 41.074 117.266 1.00 41.30 191 LEU A N 1
ATOM 1168 C CA . LEU A 1 211 ? 29.055 39.880 117.179 1.00 42.34 191 LEU A CA 1
ATOM 1169 C C . LEU A 1 211 ? 30.485 40.221 117.528 1.00 41.94 191 LEU A C 1
ATOM 1170 O O . LEU A 1 211 ? 31.064 41.112 116.929 1.00 43.59 191 LEU A O 1
ATOM 1175 N N . ILE A 1 212 ? 31.054 39.519 118.499 1.00 44.96 192 ILE A N 1
ATOM 1176 C CA . ILE A 1 212 ? 32.447 39.741 118.896 1.00 44.22 192 ILE A CA 1
ATOM 1177 C C . ILE A 1 212 ? 33.318 38.684 118.219 1.00 47.27 192 ILE A C 1
ATOM 1178 O O . ILE A 1 212 ? 32.910 37.521 118.121 1.00 45.87 192 ILE A O 1
ATOM 1183 N N . SER A 1 213 ? 34.498 39.088 117.750 1.00 48.70 193 SER A N 1
ATOM 1184 C CA . SER A 1 213 ? 35.461 38.170 117.119 1.00 53.68 193 SER A CA 1
ATOM 1185 C C . SER A 1 213 ? 36.883 38.766 117.186 1.00 55.53 193 SER A C 1
ATOM 1186 O O . SER A 1 213 ? 37.074 39.810 117.786 1.00 57.01 193 SER A O 1
ATOM 1189 N N . VAL A 1 214 ? 37.877 38.110 116.603 1.00 59.47 194 VAL A N 1
ATOM 1190 C CA . VAL A 1 214 ? 39.242 38.633 116.643 1.00 67.90 194 VAL A CA 1
ATOM 1191 C C . VAL A 1 214 ? 39.916 38.694 115.297 1.00 70.58 194 VAL A C 1
ATOM 1192 O O . VAL A 1 214 ? 39.364 38.225 114.309 1.00 69.83 194 VAL A O 1
ATOM 1196 N N . ASP A 1 215 ? 41.142 39.236 115.315 1.00 76.80 195 ASP A N 1
ATOM 1197 C CA . ASP A 1 215 ? 42.049 39.376 114.159 1.00 80.46 195 ASP A CA 1
ATOM 1198 C C . ASP A 1 215 ? 41.716 40.539 113.223 1.00 78.82 195 ASP A C 1
ATOM 1199 O O . ASP A 1 215 ? 42.515 40.896 112.349 1.00 75.43 195 ASP A O 1
ATOM 1204 N N . ASN A 1 232 ? 53.464 28.625 125.543 1.00 61.52 212 ASN A N 1
ATOM 1205 C CA . ASN A 1 232 ? 54.330 27.606 126.146 1.00 63.52 212 ASN A CA 1
ATOM 1206 C C . ASN A 1 232 ? 53.828 26.221 125.716 1.00 64.43 212 ASN A C 1
ATOM 1207 O O . ASN A 1 232 ? 52.787 25.769 126.171 1.00 64.77 212 ASN A O 1
ATOM 1212 N N . LYS A 1 233 ? 54.584 25.554 124.849 1.00 66.78 213 LYS A N 1
ATOM 1213 C CA . LYS A 1 233 ? 54.209 24.246 124.317 1.00 68.37 213 LYS A CA 1
ATOM 1214 C C . LYS A 1 233 ? 54.142 23.081 125.299 1.00 67.27 213 LYS A C 1
ATOM 1215 O O . LYS A 1 233 ? 53.327 22.180 125.122 1.00 65.95 213 LYS A O 1
ATOM 1221 N N . LYS A 1 234 ? 55.001 23.081 126.317 1.00 66.00 214 LYS A N 1
ATOM 1222 C CA . LYS A 1 234 ? 55.029 21.994 127.288 1.00 60.60 214 LYS A CA 1
ATOM 1223 C C . LYS A 1 234 ? 53.845 22.071 128.245 1.00 60.13 214 LYS A C 1
ATOM 1224 O O . LYS A 1 234 ? 53.157 21.071 128.453 1.00 57.27 214 LYS A O 1
ATOM 1230 N N . ILE A 1 235 ? 53.605 23.254 128.815 1.00 57.22 215 ILE A N 1
ATOM 1231 C CA . ILE A 1 235 ? 52.514 23.442 129.759 1.00 58.01 215 ILE A CA 1
ATOM 1232 C C . ILE A 1 235 ? 51.195 23.105 129.069 1.00 61.18 215 ILE A C 1
ATOM 1233 O O . ILE A 1 235 ? 50.344 22.390 129.613 1.00 60.74 215 ILE A O 1
ATOM 1238 N N . CYS A 1 236 ? 51.036 23.612 127.856 1.00 63.97 216 CYS A N 1
ATOM 1239 C CA . CYS A 1 236 ? 49.820 23.372 127.088 1.00 65.80 216 CYS A CA 1
ATOM 1240 C C . CYS A 1 236 ? 49.624 21.869 126.788 1.00 63.36 216 CYS A C 1
ATOM 1241 O O . CYS A 1 236 ? 48.507 21.352 126.866 1.00 65.30 216 CYS A O 1
ATOM 1244 N N . TYR A 1 237 ? 50.709 21.165 126.487 1.00 59.89 217 TYR A N 1
ATOM 1245 C CA . TYR A 1 237 ? 50.639 19.736 126.227 1.00 57.83 217 TYR A CA 1
ATOM 1246 C C . TYR A 1 237 ? 50.266 18.900 127.459 1.00 57.68 217 TYR A C 1
ATOM 1247 O O . TYR A 1 237 ? 49.530 17.924 127.336 1.00 56.52 217 TYR A O 1
ATOM 1256 N N . THR A 1 238 ? 50.784 19.239 128.643 1.00 57.93 218 THR A N 1
ATOM 1257 C CA . THR A 1 238 ? 50.437 18.444 129.833 1.00 56.20 218 THR A CA 1
ATOM 1258 C C . THR A 1 238 ? 48.949 18.651 130.122 1.00 54.10 218 THR A C 1
ATOM 1259 O O . THR A 1 238 ? 48.310 17.798 130.736 1.00 53.46 218 THR A O 1
ATOM 1263 N N . GLY A 1 239 ? 48.410 19.784 129.652 1.00 53.25 219 GLY A N 1
ATOM 1264 C CA . GLY A 1 239 ? 46.994 20.088 129.799 1.00 47.34 219 GLY A CA 1
ATOM 1265 C C . GLY A 1 239 ? 46.152 19.133 128.950 1.00 48.75 219 GLY A C 1
ATOM 1266 O O . GLY A 1 239 ? 45.133 18.614 129.422 1.00 46.16 219 GLY A O 1
ATOM 1267 N N . PHE A 1 240 ? 46.573 18.891 127.703 1.00 47.92 220 PHE A N 1
ATOM 1268 C CA . PHE A 1 240 ? 45.862 17.958 126.823 1.00 51.04 220 PHE A CA 1
ATOM 1269 C C . PHE A 1 240 ? 45.965 16.543 127.382 1.00 48.94 220 PHE A C 1
ATOM 1270 O O . PHE A 1 240 ? 44.975 15.808 127.378 1.00 46.03 220 PHE A O 1
ATOM 1278 N N . ALA A 1 241 ? 47.152 16.170 127.868 1.00 44.36 221 ALA A N 1
ATOM 1279 C CA . ALA A 1 241 ? 47.344 14.854 128.457 1.00 45.20 221 ALA A CA 1
ATOM 1280 C C . ALA A 1 241 ? 46.440 14.664 129.686 1.00 46.95 221 ALA A C 1
ATOM 1281 O O . ALA A 1 241 ? 45.882 13.590 129.889 1.00 47.43 221 ALA A O 1
ATOM 1283 N N . LEU A 1 242 ? 46.286 15.700 130.505 1.00 49.04 222 LEU A N 1
ATOM 1284 C CA . LEU A 1 242 ? 45.434 15.562 131.687 1.00 48.32 222 LEU A CA 1
ATOM 1285 C C . LEU A 1 242 ? 43.977 15.300 131.254 1.00 48.26 222 LEU A C 1
ATOM 1286 O O . LEU A 1 242 ? 43.333 14.379 131.771 1.00 48.03 222 LEU A O 1
ATOM 1291 N N . GLU A 1 243 ? 43.468 16.088 130.305 1.00 47.89 223 GLU A N 1
ATOM 1292 C CA . GLU A 1 243 ? 42.106 15.892 129.794 1.00 50.22 223 GLU A CA 1
ATOM 1293 C C . GLU A 1 243 ? 41.996 14.472 129.208 1.00 52.02 223 GLU A C 1
ATOM 1294 O O . GLU A 1 243 ? 41.033 13.733 129.468 1.00 49.54 223 GLU A O 1
ATOM 1300 N N . ASP A 1 244 ? 43.010 14.091 128.440 1.00 51.60 224 ASP A N 1
ATOM 1301 C CA . ASP A 1 244 ? 43.057 12.775 127.809 1.00 56.71 224 ASP A CA 1
ATOM 1302 C C . ASP A 1 244 ? 42.890 11.651 128.833 1.00 53.13 224 ASP A C 1
ATOM 1303 O O . ASP A 1 244 ? 42.084 10.744 128.649 1.00 53.40 224 ASP A O 1
ATOM 1308 N N . LEU A 1 245 ? 43.668 11.726 129.907 1.00 48.46 225 LEU A N 1
ATOM 1309 C CA . LEU A 1 245 ? 43.639 10.756 131.002 1.00 44.74 225 LEU A CA 1
ATOM 1310 C C . LEU A 1 245 ? 42.299 10.699 131.801 1.00 43.00 225 LEU A C 1
ATOM 1311 O O . LEU A 1 245 ? 41.887 9.628 132.231 1.00 45.01 225 LEU A O 1
ATOM 1316 N N . LEU A 1 246 ? 41.608 11.832 131.976 1.00 42.00 226 LEU A N 1
ATOM 1317 C CA . LEU A 1 246 ? 40.357 11.863 132.764 1.00 40.04 226 LEU A CA 1
ATOM 1318 C C . LEU A 1 246 ? 39.063 11.611 131.980 1.00 42.23 226 LEU A C 1
ATOM 1319 O O . LEU A 1 246 ? 38.033 11.252 132.545 1.00 39.28 226 LEU A O 1
ATOM 1324 N N . ILE A 1 247 ? 39.126 11.785 130.668 1.00 47.18 227 ILE A N 1
ATOM 1325 C CA . ILE A 1 247 ? 37.943 11.646 129.817 1.00 51.95 227 ILE A CA 1
ATOM 1326 C C . ILE A 1 247 ? 37.880 10.343 128.994 1.00 53.57 227 ILE A C 1
ATOM 1327 O O . ILE A 1 247 ? 38.864 9.954 128.360 1.00 51.87 227 ILE A O 1
ATOM 1332 N N . GLU A 1 248 ? 36.730 9.673 129.018 1.00 55.52 228 GLU A N 1
ATOM 1333 C CA . GLU A 1 248 ? 36.537 8.461 128.219 1.00 59.97 228 GLU A CA 1
ATOM 1334 C C . GLU A 1 248 ? 36.549 8.830 126.740 1.00 55.95 228 GLU A C 1
ATOM 1335 O O . GLU A 1 248 ? 37.425 8.389 125.999 1.00 60.07 228 GLU A O 1
ATOM 1341 N N . HIS A 1 258 ? 39.561 13.832 115.591 1.00 99.61 238 HIS A N 1
ATOM 1342 C CA . HIS A 1 258 ? 39.010 14.050 116.922 1.00 101.50 238 HIS A CA 1
ATOM 1343 C C . HIS A 1 258 ? 37.592 14.643 116.941 1.00 99.08 238 HIS A C 1
ATOM 1344 O O . HIS A 1 258 ? 36.845 14.549 115.956 1.00 100.03 238 HIS A O 1
ATOM 1351 N N . GLU A 1 259 ? 37.234 15.267 118.066 1.00 93.21 239 GLU A N 1
ATOM 1352 C CA . GLU A 1 259 ? 35.895 15.835 118.247 1.00 84.54 239 GLU A CA 1
ATOM 1353 C C . GLU A 1 259 ? 35.853 16.882 119.379 1.00 76.28 239 GLU A C 1
ATOM 1354 O O . GLU A 1 259 ? 36.568 16.772 120.373 1.00 75.95 239 GLU A O 1
ATOM 1360 N N . LEU A 1 260 ? 35.009 17.895 119.215 1.00 66.33 240 LEU A N 1
ATOM 1361 C CA . LEU A 1 260 ? 34.858 18.956 120.206 1.00 57.93 240 LEU A CA 1
ATOM 1362 C C . LEU A 1 260 ? 33.391 19.114 120.619 1.00 55.10 240 LEU A C 1
ATOM 1363 O O . LEU A 1 260 ? 32.473 18.831 119.843 1.00 53.89 240 LEU A O 1
ATOM 1368 N N . TYR A 1 261 ? 33.166 19.561 121.843 1.00 45.09 241 TYR A N 1
ATOM 1369 C CA . TYR A 1 261 ? 31.805 19.729 122.327 1.00 42.86 241 TYR A CA 1
ATOM 1370 C C . TYR A 1 261 ? 31.564 21.167 122.832 1.00 43.90 241 TYR A C 1
ATOM 1371 O O . TYR A 1 261 ? 32.380 21.740 123.552 1.00 41.75 241 TYR A O 1
ATOM 1380 N N . TYR A 1 262 ? 30.434 21.746 122.442 1.00 44.80 242 TYR A N 1
ATOM 1381 C CA . TYR A 1 262 ? 30.116 23.116 122.797 1.00 37.83 242 TYR A CA 1
ATOM 1382 C C . TYR A 1 262 ? 28.731 23.307 123.406 1.00 41.58 242 TYR A C 1
ATOM 1383 O O . TYR A 1 262 ? 27.728 22.713 122.964 1.00 38.95 242 TYR A O 1
ATOM 1392 N N . SER A 1 263 ? 28.679 24.172 124.410 1.00 36.90 243 SER A N 1
ATOM 1393 C CA . SER A 1 263 ? 27.430 24.496 125.060 1.00 32.11 243 SER A CA 1
ATOM 1394 C C . SER A 1 263 ? 27.174 25.936 124.659 1.00 33.65 243 SER A C 1
ATOM 1395 O O . SER A 1 263 ? 28.065 26.766 124.746 1.00 38.01 243 SER A O 1
ATOM 1398 N N . ILE A 1 264 ? 25.975 26.224 124.176 1.00 36.82 244 ILE A N 1
ATOM 1399 C CA . ILE A 1 264 ? 25.638 27.575 123.799 1.00 37.56 244 ILE A CA 1
ATOM 1400 C C . ILE A 1 264 ? 24.732 28.079 124.910 1.00 38.46 244 ILE A C 1
ATOM 1401 O O . ILE A 1 264 ? 23.654 27.527 125.109 1.00 40.34 244 ILE A O 1
ATOM 1406 N N . VAL A 1 265 ? 25.173 29.104 125.649 1.00 37.71 245 VAL A N 1
ATOM 1407 C CA . VAL A 1 265 ? 24.369 29.623 126.755 1.00 35.90 245 VAL A CA 1
ATOM 1408 C C . VAL A 1 265 ? 23.874 31.056 126.552 1.00 38.41 245 VAL A C 1
ATOM 1409 O O . VAL A 1 265 ? 24.492 31.846 125.831 1.00 36.88 245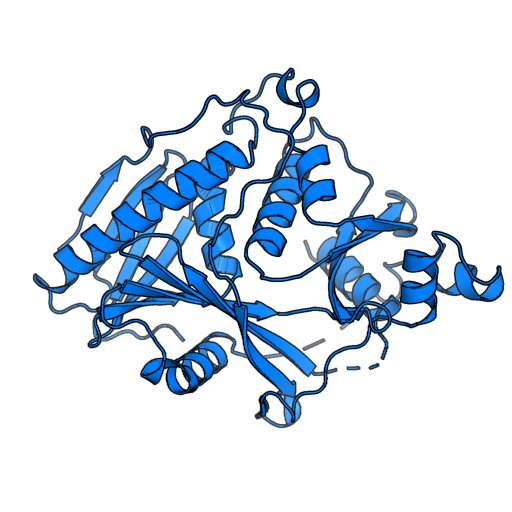 VAL A O 1
ATOM 1413 N N . HIS A 1 266 ? 22.745 31.374 127.187 1.00 36.14 246 HIS A N 1
ATOM 1414 C CA . HIS A 1 266 ? 22.149 32.699 127.096 1.00 37.13 246 HIS A CA 1
ATOM 1415 C C . HIS A 1 266 ? 21.941 33.238 128.503 1.00 38.30 246 HIS A C 1
ATOM 1416 O O . HIS A 1 266 ? 21.540 32.519 129.423 1.00 39.08 246 HIS A O 1
ATOM 1423 N N . GLY A 1 267 ? 22.217 34.520 128.667 1.00 36.07 247 GLY A N 1
ATOM 1424 C CA . GLY A 1 267 ? 22.084 35.100 129.974 1.00 40.09 247 GLY A CA 1
ATOM 1425 C C . GLY A 1 267 ? 21.901 36.584 129.886 1.00 40.81 247 GLY A C 1
ATOM 1426 O O . GLY A 1 267 ? 22.227 37.215 128.882 1.00 42.64 247 GLY A O 1
ATOM 1427 N N . SER A 1 268 ? 21.386 37.145 130.968 1.00 42.12 248 SER A N 1
ATOM 1428 C CA . SER A 1 268 ? 21.110 38.567 131.021 1.00 41.86 248 SER A CA 1
ATOM 1429 C C . SER A 1 268 ? 22.196 39.242 131.835 1.00 40.62 248 SER A C 1
ATOM 1430 O O . SER A 1 268 ? 22.603 38.750 132.894 1.00 40.92 248 SER A O 1
ATOM 1433 N N . LEU A 1 269 ? 22.680 40.360 131.322 1.00 36.97 249 LEU A N 1
ATOM 1434 C CA . LEU A 1 269 ? 23.711 41.106 131.995 1.00 39.88 249 LEU A CA 1
ATOM 1435 C C . LEU A 1 269 ? 23.116 42.413 132.523 1.00 45.68 249 LEU A C 1
ATOM 1436 O O . LEU A 1 269 ? 23.464 42.877 133.623 1.00 42.34 249 LEU A O 1
ATOM 1441 N N . ASN A 1 270 ? 22.175 42.945 131.744 1.00 47.37 250 ASN A N 1
ATOM 1442 C CA . ASN A 1 270 ? 21.496 44.220 131.988 1.00 51.84 250 ASN A CA 1
ATOM 1443 C C . ASN A 1 270 ? 20.045 44.217 131.644 1.00 48.86 250 ASN A C 1
ATOM 1444 O O . ASN A 1 270 ? 19.525 43.290 131.062 1.00 50.57 250 ASN A O 1
ATOM 1449 N N . ASP A 1 271 ? 19.430 45.350 131.923 1.00 48.13 251 ASP A N 1
ATOM 1450 C CA . ASP A 1 271 ? 18.062 45.547 131.548 1.00 48.81 251 ASP A CA 1
ATOM 1451 C C . ASP A 1 271 ? 18.113 45.903 130.064 1.00 45.71 251 ASP A C 1
ATOM 1452 O O . ASP A 1 271 ? 17.088 45.963 129.404 1.00 46.04 251 ASP A O 1
ATOM 1457 N N . GLU A 1 272 ? 19.319 46.126 129.537 1.00 43.89 252 GLU A N 1
ATOM 1458 C CA . GLU A 1 272 ? 19.456 46.480 128.123 1.00 43.61 252 GLU A CA 1
ATOM 1459 C C . GLU A 1 272 ? 20.335 45.496 127.336 1.00 44.75 252 GLU A C 1
ATOM 1460 O O . GLU A 1 272 ? 20.334 45.494 126.098 1.00 46.32 252 GLU A O 1
ATOM 1466 N N . ILE A 1 273 ? 21.040 44.632 128.062 1.00 42.29 253 ILE A N 1
ATOM 1467 C CA . ILE A 1 273 ? 22.002 43.728 127.456 1.00 39.19 253 ILE A CA 1
ATOM 1468 C C . ILE A 1 273 ? 21.912 42.228 127.804 1.00 38.90 253 ILE A C 1
ATOM 1469 O O . ILE A 1 273 ? 21.826 41.883 128.968 1.00 39.91 253 ILE A O 1
ATOM 1474 N N . ASP A 1 274 ? 21.945 41.355 126.789 1.00 35.70 254 ASP A N 1
ATOM 1475 C CA . ASP A 1 274 ? 21.960 39.901 126.991 1.00 38.26 254 ASP A CA 1
ATOM 1476 C C . ASP A 1 274 ? 23.245 39.417 126.336 1.00 42.36 254 ASP A C 1
ATOM 1477 O O . ASP A 1 274 ? 23.815 40.122 125.512 1.00 45.35 254 ASP A O 1
ATOM 1482 N N . LEU A 1 275 ? 23.668 38.202 126.684 1.00 39.81 255 LEU A N 1
ATOM 1483 C CA . LEU A 1 275 ? 24.844 37.589 126.102 1.00 39.64 255 LEU A CA 1
ATOM 1484 C C . LEU A 1 275 ? 24.489 36.198 125.562 1.00 42.84 255 LEU A C 1
ATOM 1485 O O . LEU A 1 275 ? 23.796 35.433 126.234 1.00 46.08 255 LEU A O 1
ATOM 1490 N N . LEU A 1 276 ? 24.939 35.870 124.351 1.00 39.47 256 LEU A N 1
ATOM 1491 C CA . LEU A 1 276 ? 24.705 34.536 123.784 1.00 35.54 256 LEU A CA 1
ATOM 1492 C C . LEU A 1 276 ? 26.155 34.085 123.582 1.00 39.06 256 LEU A C 1
ATOM 1493 O O . LEU A 1 276 ? 26.854 34.596 122.723 1.00 40.73 256 LEU A O 1
ATOM 1498 N N . ILE A 1 277 ? 26.574 33.118 124.383 1.00 38.85 257 ILE A N 1
ATOM 1499 C CA . ILE A 1 277 ? 27.928 32.639 124.437 1.00 37.57 257 ILE A CA 1
ATOM 1500 C C . ILE A 1 277 ? 28.118 31.190 124.044 1.00 38.84 257 ILE A C 1
ATOM 1501 O O . ILE A 1 277 ? 27.286 30.323 124.377 1.00 39.26 257 ILE A O 1
ATOM 1506 N N . GLN A 1 278 ? 29.249 30.935 123.381 1.00 37.17 258 GLN A N 1
ATOM 1507 C CA . GLN A 1 278 ? 29.639 29.583 122.982 1.00 38.21 258 GLN A CA 1
ATOM 1508 C C . GLN A 1 278 ? 30.838 29.123 123.844 1.00 36.95 258 GLN A C 1
ATOM 1509 O O . GLN A 1 278 ? 31.864 29.803 123.900 1.00 36.77 258 GLN A O 1
ATOM 1515 N N . ALA A 1 279 ? 30.708 27.984 124.524 1.00 34.31 259 ALA A N 1
ATOM 1516 C CA . ALA A 1 279 ? 31.802 27.495 125.367 1.00 36.86 259 ALA A CA 1
ATOM 1517 C C . ALA A 1 279 ? 32.113 26.050 125.077 1.00 38.28 259 ALA A C 1
ATOM 1518 O O . ALA A 1 279 ? 31.216 25.234 124.896 1.00 43.01 259 ALA A O 1
ATOM 1520 N N . GLU A 1 280 ? 33.387 25.722 125.023 1.00 41.51 260 GLU A N 1
ATOM 1521 C CA . GLU A 1 280 ? 33.751 24.343 124.799 1.00 43.82 260 GLU A CA 1
ATOM 1522 C C . GLU A 1 280 ? 33.786 23.706 126.186 1.00 44.94 260 GLU A C 1
ATOM 1523 O O . GLU A 1 280 ? 34.412 24.262 127.107 1.00 43.75 260 GLU A O 1
ATOM 1529 N N . MET A 1 281 ? 33.093 22.572 126.335 1.00 43.45 261 MET A N 1
ATOM 1530 C CA . MET A 1 281 ? 33.040 21.828 127.592 1.00 42.27 261 MET A CA 1
ATOM 1531 C C . MET A 1 281 ? 33.892 20.587 127.422 1.00 46.13 261 MET A C 1
ATOM 1532 O O . MET A 1 281 ? 33.727 19.848 126.451 1.00 47.92 261 MET A O 1
ATOM 1537 N N . ASP A 1 282 ? 34.802 20.360 128.366 1.00 47.35 262 ASP A N 1
ATOM 1538 C CA . ASP A 1 282 ? 35.680 19.210 128.325 1.00 47.14 262 ASP A CA 1
ATOM 1539 C C . ASP A 1 282 ? 34.966 17.920 128.599 1.00 45.33 262 ASP A C 1
ATOM 1540 O O . ASP A 1 282 ? 35.288 16.895 128.006 1.00 47.31 262 ASP A O 1
ATOM 1545 N N . SER A 1 283 ? 33.984 17.956 129.489 1.00 45.43 263 SER A N 1
ATOM 1546 C CA . SER A 1 283 ? 33.308 16.718 129.819 1.00 43.88 263 SER A CA 1
ATOM 1547 C C . SER A 1 283 ? 32.123 16.912 130.702 1.00 45.02 263 SER A C 1
ATOM 1548 O O . SER A 1 283 ? 31.869 18.016 131.197 1.00 46.53 263 SER A O 1
ATOM 1551 N N . ILE A 1 284 ? 31.404 15.811 130.910 1.00 44.26 264 ILE A N 1
ATOM 1552 C CA . ILE A 1 284 ? 30.264 15.797 131.821 1.00 47.10 264 ILE A CA 1
ATOM 1553 C C . ILE A 1 284 ? 30.557 14.760 132.887 1.00 43.47 264 ILE A C 1
ATOM 1554 O O . ILE A 1 284 ? 31.123 13.704 132.594 1.00 41.34 264 ILE A O 1
ATOM 1559 N N . ASN A 1 285 ? 30.209 15.090 134.125 1.00 41.94 265 ASN A N 1
ATOM 1560 C CA . ASN A 1 285 ? 30.341 14.164 135.237 1.00 45.92 265 ASN A CA 1
ATOM 1561 C C . ASN A 1 285 ? 29.000 13.405 135.160 1.00 50.74 265 ASN A C 1
ATOM 1562 O O . ASN A 1 285 ? 27.932 13.959 135.501 1.00 48.31 265 ASN A O 1
ATOM 1567 N N . THR A 1 286 ? 29.038 12.164 134.680 1.00 51.03 266 THR A N 1
ATOM 1568 C CA . THR A 1 286 ? 27.811 11.381 134.526 1.00 54.15 266 THR A CA 1
ATOM 1569 C C . THR A 1 286 ? 27.000 11.099 135.816 1.00 57.26 266 THR A C 1
ATOM 1570 O O . THR A 1 286 ? 25.776 10.934 135.766 1.00 55.86 266 THR A O 1
ATOM 1574 N N . LEU A 1 287 ? 27.666 11.052 136.969 1.00 55.54 267 LEU A N 1
ATOM 1575 C CA . LEU A 1 287 ? 26.961 10.835 138.226 1.00 53.80 267 LEU A CA 1
ATOM 1576 C C . LEU A 1 287 ? 26.159 12.078 138.642 1.00 56.88 267 LEU A C 1
ATOM 1577 O O . LEU A 1 287 ? 25.086 11.975 139.243 1.00 55.73 267 LEU A O 1
ATOM 1582 N N . THR A 1 288 ? 26.666 13.259 138.316 1.00 54.59 268 THR A N 1
ATOM 1583 C CA . THR A 1 288 ? 26.007 14.475 138.749 1.00 51.20 268 THR A CA 1
ATOM 1584 C C . THR A 1 288 ? 25.378 15.268 137.618 1.00 51.95 268 THR A C 1
ATOM 1585 O O . THR A 1 288 ? 24.757 16.308 137.859 1.00 49.52 268 THR A O 1
ATOM 1589 N N . ASP A 1 289 ? 25.530 14.770 136.393 1.00 49.09 269 ASP A N 1
ATOM 1590 C CA . ASP A 1 289 ? 25.003 15.447 135.204 1.00 50.81 269 ASP A CA 1
ATOM 1591 C C . ASP A 1 289 ? 25.407 16.927 135.182 1.00 48.69 269 ASP A C 1
ATOM 1592 O O . ASP A 1 289 ? 24.608 17.827 134.908 1.00 48.91 269 ASP A O 1
ATOM 1597 N N . THR A 1 290 ? 26.679 17.155 135.455 1.00 46.83 270 THR A N 1
ATOM 1598 C CA . THR A 1 290 ? 27.222 18.484 135.552 1.00 44.11 270 THR A CA 1
ATOM 1599 C C . THR A 1 290 ? 28.467 18.629 134.686 1.00 44.69 270 THR A C 1
ATOM 1600 O O . THR A 1 290 ? 29.400 17.821 134.757 1.00 43.61 270 THR A O 1
ATOM 1604 N N . TYR A 1 291 ? 28.479 19.646 133.845 1.00 44.56 271 TYR A N 1
ATOM 1605 C CA . TYR A 1 291 ? 29.674 19.872 133.050 1.00 43.17 271 TYR A CA 1
ATOM 1606 C C . TYR A 1 291 ? 30.847 20.019 134.023 1.00 40.28 271 TYR A C 1
ATOM 1607 O O . TYR A 1 291 ? 30.698 20.593 135.104 1.00 38.70 271 TYR A O 1
ATOM 1616 N N . THR A 1 292 ? 32.003 19.497 133.629 1.00 41.36 272 THR A N 1
ATOM 1617 C CA . THR A 1 292 ? 33.216 19.528 134.447 1.00 38.52 272 THR A CA 1
ATOM 1618 C C . THR A 1 292 ? 34.398 20.000 133.567 1.00 42.64 272 THR A C 1
ATOM 1619 O O . THR A 1 292 ? 34.785 19.334 132.601 1.00 40.44 272 THR A O 1
ATOM 1623 N N . GLU A 1 293 ? 34.929 21.177 133.893 1.00 41.17 273 GLU A N 1
ATOM 1624 C CA . GLU A 1 293 ? 36.024 21.790 133.154 1.00 42.74 273 GLU A CA 1
ATOM 1625 C C . GLU A 1 293 ? 37.325 21.412 133.866 1.00 45.07 273 GLU A C 1
ATOM 1626 O O . GLU A 1 293 ? 37.495 21.635 135.073 1.00 41.94 273 GLU A O 1
ATOM 1632 N N . ILE A 1 294 ? 38.214 20.811 133.088 1.00 42.64 274 ILE A N 1
ATOM 1633 C CA . ILE A 1 294 ? 39.492 20.297 133.534 1.00 42.69 274 ILE A CA 1
ATOM 1634 C C . ILE A 1 294 ? 40.644 21.301 133.374 1.00 44.63 274 ILE A C 1
ATOM 1635 O O . ILE A 1 294 ? 40.851 21.877 132.301 1.00 43.65 274 ILE A O 1
ATOM 1640 N N . LYS A 1 295 ? 41.372 21.514 134.465 1.00 43.61 275 LYS A N 1
ATOM 1641 C CA . LYS A 1 295 ? 42.509 22.441 134.474 1.00 45.11 275 LYS A CA 1
ATOM 1642 C C . LYS A 1 295 ? 43.757 21.719 134.992 1.00 43.27 275 LYS A C 1
ATOM 1643 O O . LYS A 1 295 ? 43.696 20.933 135.956 1.00 43.03 275 LYS A O 1
ATOM 1649 N N . SER A 1 296 ? 44.869 21.981 134.322 1.00 42.91 276 SER A N 1
ATOM 1650 C CA . SER A 1 296 ? 46.163 21.425 134.681 1.00 45.41 276 SER A CA 1
ATOM 1651 C C . SER A 1 296 ? 46.901 22.519 135.463 1.00 45.52 276 SER A C 1
ATOM 1652 O O . SER A 1 296 ? 46.976 23.655 135.016 1.00 41.19 276 SER A O 1
ATOM 1655 N N . SER A 1 297 ? 47.453 22.192 136.627 1.00 46.76 277 SER A N 1
ATOM 1656 C CA . SER A 1 297 ? 48.153 23.218 137.395 1.00 43.59 277 SER A CA 1
ATOM 1657 C C . SER A 1 297 ? 49.264 22.696 138.303 1.00 44.07 277 SER A C 1
ATOM 1658 O O . SER A 1 297 ? 49.381 21.507 138.583 1.00 43.83 277 SER A O 1
ATOM 1661 N N . VAL A 1 298 ? 50.088 23.613 138.762 1.00 41.46 278 VAL A N 1
ATOM 1662 C CA . VAL A 1 298 ? 51.118 23.264 139.715 1.00 42.88 278 VAL A CA 1
ATOM 1663 C C . VAL A 1 298 ? 50.430 23.794 141.015 1.00 46.24 278 VAL A C 1
ATOM 1664 O O . VAL A 1 298 ? 49.535 24.648 140.917 1.00 45.87 278 VAL A O 1
ATOM 1668 N N . HIS A 1 299 ? 50.762 23.284 142.203 1.00 45.52 279 HIS A N 1
ATOM 1669 C CA . HIS A 1 299 ? 50.114 23.794 143.425 1.00 47.59 279 HIS A CA 1
ATOM 1670 C C . HIS A 1 299 ? 50.120 25.332 143.484 1.00 46.14 279 HIS A C 1
ATOM 1671 O O . HIS A 1 299 ? 51.097 25.983 143.120 1.00 44.55 279 HIS A O 1
ATOM 1678 N N . PHE A 1 300 ? 48.999 25.897 143.929 1.00 44.93 280 PHE A N 1
ATOM 1679 C CA . PHE A 1 300 ? 48.812 27.345 143.956 1.00 45.89 280 PHE A CA 1
ATOM 1680 C C . PHE A 1 300 ? 49.594 28.134 144.958 1.00 47.56 280 PHE A C 1
ATOM 1681 O O . PHE A 1 300 ? 49.697 27.750 146.117 1.00 47.27 280 PHE A O 1
ATOM 1689 N N . LYS A 1 301 ? 50.136 29.253 144.497 1.00 47.04 281 LYS A N 1
ATOM 1690 C CA . LYS A 1 301 ? 50.878 30.164 145.363 1.00 49.76 281 LYS A CA 1
ATOM 1691 C C . LYS A 1 301 ? 50.078 31.465 145.360 1.00 50.59 281 LYS A C 1
ATOM 1692 O O . LYS A 1 301 ? 50.267 32.303 144.473 1.00 49.22 281 LYS A O 1
ATOM 1698 N N . LEU A 1 302 ? 49.138 31.633 146.298 1.00 51.25 282 LEU A N 1
ATOM 1699 C CA . LEU A 1 302 ? 48.384 32.884 146.308 1.00 53.66 282 LEU A CA 1
ATOM 1700 C C . LEU A 1 302 ? 49.537 33.857 146.527 1.00 59.30 282 LEU A C 1
ATOM 1701 O O . LEU A 1 302 ? 50.606 33.462 147.020 1.00 67.01 282 LEU A O 1
ATOM 1706 N N . GLY A 1 303 ? 49.400 35.117 146.185 1.00 56.47 283 GLY A N 1
ATOM 1707 C CA . GLY A 1 303 ? 50.605 35.919 146.357 1.00 56.42 283 GLY A CA 1
ATOM 1708 C C . GLY A 1 303 ? 51.321 35.991 145.017 1.00 52.03 283 GLY A C 1
ATOM 1709 O O . GLY A 1 303 ? 51.835 37.042 144.656 1.00 54.96 283 GLY A O 1
ATOM 1710 N N . ASN A 1 304 ? 51.340 34.892 144.266 1.00 42.96 284 ASN A N 1
ATOM 1711 C CA . ASN A 1 304 ? 51.943 34.911 142.936 1.00 39.75 284 ASN A CA 1
ATOM 1712 C C . ASN A 1 304 ? 50.926 35.468 141.956 1.00 41.29 284 ASN A C 1
ATOM 1713 O O . ASN A 1 304 ? 49.835 34.947 141.818 1.00 45.19 284 ASN A O 1
ATOM 171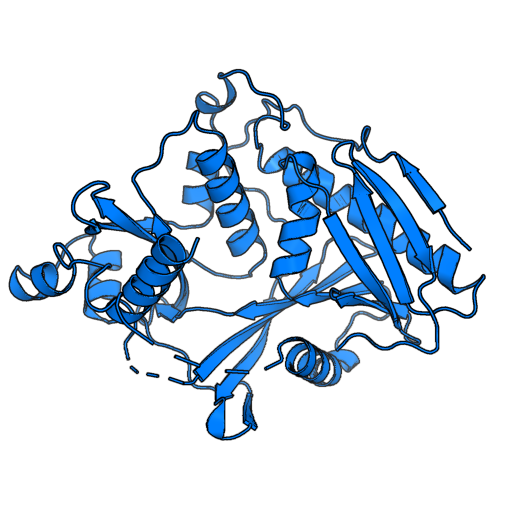8 N N . THR A 1 305 ? 51.280 36.550 141.291 1.00 45.56 285 THR A N 1
ATOM 1719 C CA . THR A 1 305 ? 50.398 37.206 140.343 1.00 47.39 285 THR A CA 1
ATOM 1720 C C . THR A 1 305 ? 49.845 36.296 139.246 1.00 51.68 285 THR A C 1
ATOM 1721 O O . THR A 1 305 ? 48.661 36.372 138.885 1.00 53.04 285 THR A O 1
ATOM 1725 N N . TYR A 1 306 ? 50.702 35.445 138.706 1.00 49.31 286 TYR A N 1
ATOM 1726 C CA . TYR A 1 306 ? 50.290 34.554 137.646 1.00 48.36 286 TYR A CA 1
ATOM 1727 C C . TYR A 1 306 ? 49.164 33.589 138.099 1.00 47.73 286 TYR A C 1
ATOM 1728 O O . TYR A 1 306 ? 48.207 33.299 137.351 1.00 48.65 286 TYR A O 1
ATOM 1737 N N . HIS A 1 307 ? 49.264 33.105 139.325 1.00 44.49 287 HIS A N 1
ATOM 1738 C CA . HIS A 1 307 ? 48.279 32.176 139.834 1.00 41.72 287 HIS A CA 1
ATOM 1739 C C . HIS A 1 307 ? 46.972 32.867 140.223 1.00 43.47 287 HIS A C 1
ATOM 1740 O O . HIS A 1 307 ? 45.887 32.307 140.048 1.00 44.04 287 HIS A O 1
ATOM 1747 N N . ARG A 1 308 ? 47.064 34.092 140.726 1.00 42.87 288 ARG A N 1
ATOM 1748 C CA . ARG A 1 308 ? 45.866 34.826 141.102 1.00 44.25 288 ARG A CA 1
ATOM 1749 C C . ARG A 1 308 ? 45.080 35.127 139.836 1.00 45.39 288 ARG A C 1
ATOM 1750 O O . ARG A 1 308 ? 43.857 35.066 139.840 1.00 47.89 288 ARG A O 1
ATOM 1758 N N . ARG A 1 309 ? 45.788 35.434 138.748 1.00 47.53 289 ARG A N 1
ATOM 1759 C CA . ARG A 1 309 ? 45.150 35.701 137.456 1.00 45.77 289 ARG A CA 1
ATOM 1760 C C . ARG A 1 309 ? 44.445 34.449 136.957 1.00 43.36 289 ARG A C 1
ATOM 1761 O O . ARG A 1 309 ? 43.318 34.515 136.464 1.00 43.29 289 ARG A O 1
ATOM 1769 N N . LYS A 1 310 ? 45.124 33.313 137.075 1.00 38.52 290 LYS A N 1
ATOM 1770 C CA . LYS A 1 310 ? 44.557 32.049 136.626 1.00 44.21 290 LYS A CA 1
ATOM 1771 C C . LYS A 1 310 ? 43.301 31.678 137.439 1.00 43.02 290 LYS A C 1
ATOM 1772 O O . LYS A 1 310 ? 42.282 31.290 136.865 1.00 44.79 290 LYS A O 1
ATOM 1778 N N . LEU A 1 311 ? 43.376 31.807 138.762 1.00 39.27 291 LEU A N 1
ATOM 1779 C CA . LEU A 1 311 ? 42.238 31.510 139.633 1.00 40.14 291 LEU A CA 1
ATOM 1780 C C . LEU A 1 311 ? 41.063 32.438 139.295 1.00 41.90 291 LEU A C 1
ATOM 1781 O O . LEU A 1 311 ? 39.929 31.976 139.155 1.00 41.50 291 LEU A O 1
ATOM 1786 N N . LEU A 1 312 ? 41.327 33.733 139.115 1.00 40.24 292 LEU A N 1
ATOM 1787 C CA . LEU A 1 312 ? 40.245 34.656 138.782 1.00 39.66 292 LEU A CA 1
ATOM 1788 C C . LEU A 1 312 ? 39.632 34.294 137.428 1.00 43.02 292 LEU A C 1
ATOM 1789 O O . LEU A 1 312 ? 38.414 34.276 137.266 1.00 46.72 292 LEU A O 1
ATOM 1794 N N . ARG A 1 313 ? 40.479 33.972 136.460 1.00 43.74 293 ARG A N 1
ATOM 1795 C CA . ARG A 1 313 ? 40.015 33.637 135.127 1.00 41.32 293 ARG A CA 1
ATOM 1796 C C . ARG A 1 313 ? 39.135 32.393 135.186 1.00 39.17 293 ARG A C 1
ATOM 1797 O O . ARG A 1 313 ? 38.085 32.315 134.555 1.00 39.34 293 ARG A O 1
ATOM 1805 N N . MET A 1 314 ? 39.570 31.444 135.997 1.00 38.64 294 MET A N 1
ATOM 1806 C CA . MET A 1 314 ? 38.899 30.164 136.214 1.00 41.75 294 MET A CA 1
ATOM 1807 C C . MET A 1 314 ? 37.483 30.460 136.762 1.00 45.49 294 MET A C 1
ATOM 1808 O O . MET A 1 314 ? 36.470 29.923 136.294 1.00 44.13 294 MET A O 1
ATOM 1813 N N . TRP A 1 315 ? 37.437 31.299 137.788 1.00 40.61 295 TRP A N 1
ATOM 1814 C CA . TRP A 1 315 ? 36.186 31.687 138.377 1.00 37.77 295 TRP A CA 1
ATOM 1815 C C . TRP A 1 315 ? 35.296 32.343 137.308 1.00 39.21 295 TRP A C 1
ATOM 1816 O O . TRP A 1 315 ? 34.131 31.976 137.187 1.00 40.28 295 TRP A O 1
ATOM 1827 N N . ILE A 1 316 ? 35.819 33.311 136.542 1.00 36.97 296 ILE A N 1
ATOM 1828 C CA . ILE A 1 316 ? 34.989 33.970 135.523 1.00 37.49 296 ILE A CA 1
ATOM 1829 C C . ILE A 1 316 ? 34.515 32.942 134.519 1.00 43.33 296 ILE A C 1
ATOM 1830 O O . ILE A 1 316 ? 33.369 32.973 134.086 1.00 43.03 296 ILE A O 1
ATOM 1835 N N . GLN A 1 317 ? 35.407 32.020 134.171 1.00 46.37 297 GLN A N 1
ATOM 1836 C CA . GLN A 1 317 ? 35.094 30.978 133.201 1.00 50.08 297 GLN A CA 1
ATOM 1837 C C . GLN A 1 317 ? 33.895 30.106 133.584 1.00 46.60 297 GLN A C 1
ATOM 1838 O O . GLN A 1 317 ? 32.984 29.916 132.782 1.00 47.57 297 GLN A O 1
ATOM 1844 N N . THR A 1 318 ? 33.860 29.588 134.799 1.00 46.53 298 THR A N 1
ATOM 1845 C CA . THR A 1 318 ? 32.730 28.755 135.159 1.00 45.38 298 THR A CA 1
ATOM 1846 C C . THR A 1 318 ? 31.536 29.587 135.569 1.00 47.45 298 THR A C 1
ATOM 1847 O O . THR A 1 318 ? 30.385 29.202 135.315 1.00 43.35 298 THR A O 1
ATOM 1851 N N . ASN A 1 319 ? 31.795 30.757 136.146 1.00 43.54 299 ASN A N 1
ATOM 1852 C CA . ASN A 1 319 ? 30.686 31.601 136.558 1.00 45.53 299 ASN A CA 1
ATOM 1853 C C . ASN A 1 319 ? 29.817 32.090 135.404 1.00 44.59 299 ASN A C 1
ATOM 1854 O O . ASN A 1 319 ? 28.668 32.441 135.618 1.00 45.00 299 ASN A O 1
ATOM 1859 N N . LEU A 1 320 ? 30.357 32.128 134.186 1.00 42.32 300 LEU A N 1
ATOM 1860 C CA . LEU A 1 320 ? 29.562 32.548 133.020 1.00 41.91 300 LEU A CA 1
ATOM 1861 C C . LEU A 1 320 ? 28.588 31.445 132.535 1.00 41.28 300 LEU A C 1
ATOM 1862 O O . LEU A 1 320 ? 27.778 31.663 131.626 1.00 47.57 300 LEU A O 1
ATOM 1867 N N . LEU A 1 321 ? 28.667 30.265 133.124 1.00 40.53 301 LEU A N 1
ATOM 1868 C CA . LEU A 1 321 ? 27.783 29.167 132.729 1.00 44.05 301 LEU A CA 1
ATOM 1869 C C . LEU A 1 321 ? 26.694 28.926 133.763 1.00 45.63 301 LEU A C 1
ATOM 1870 O O . LEU A 1 321 ? 26.798 29.344 134.922 1.00 49.87 301 LEU A O 1
ATOM 1875 N N . PRO A 1 322 ? 25.622 28.256 133.347 1.00 47.14 302 PRO A N 1
ATOM 1876 C CA . PRO A 1 322 ? 24.492 27.925 134.220 1.00 45.53 302 PRO A CA 1
ATOM 1877 C C . PRO A 1 322 ? 24.924 26.951 135.348 1.00 46.90 302 PRO A C 1
ATOM 1878 O O . PRO A 1 322 ? 24.734 27.231 136.531 1.00 48.22 302 PRO A O 1
ATOM 1882 N N . LYS A 1 323 ? 25.509 25.816 134.971 1.00 47.56 303 LYS A N 1
ATOM 1883 C CA . LYS A 1 323 ? 25.924 24.772 135.927 1.00 51.92 303 LYS A CA 1
ATOM 1884 C C . LYS A 1 323 ? 27.290 24.305 135.458 1.00 48.65 303 LYS A C 1
ATOM 1885 O O . LYS A 1 323 ? 27.459 24.020 134.283 1.00 52.82 303 LYS A O 1
ATOM 1891 N N . SER A 1 324 ? 28.262 24.184 136.344 1.00 45.55 304 SER A N 1
ATOM 1892 C CA . SER A 1 324 ? 29.574 23.737 135.884 1.00 44.60 304 SER A CA 1
ATOM 1893 C C . SER A 1 324 ? 30.529 23.604 137.032 1.00 44.18 304 SER A C 1
ATOM 1894 O O . SER A 1 324 ? 30.618 24.484 137.872 1.00 49.25 304 SER A O 1
ATOM 1897 N N . ASP A 1 325 ? 31.238 22.493 137.096 1.00 44.44 305 ASP A N 1
ATOM 1898 C CA . ASP A 1 325 ? 32.213 22.322 138.165 1.00 44.48 305 ASP A CA 1
ATOM 1899 C C . ASP A 1 325 ? 33.605 22.308 137.572 1.00 45.04 305 ASP A C 1
ATOM 1900 O O . ASP A 1 325 ? 33.779 22.164 136.352 1.00 41.07 305 ASP A O 1
ATOM 1905 N N . LEU A 1 326 ? 34.594 22.483 138.435 1.00 43.41 306 LEU A N 1
ATOM 1906 C CA . LEU A 1 326 ? 35.975 22.454 138.011 1.00 40.41 306 LEU A CA 1
ATOM 1907 C C . LEU A 1 326 ? 36.617 21.235 138.612 1.00 39.40 306 LEU A C 1
ATOM 1908 O O . LEU A 1 326 ? 36.253 20.805 139.700 1.00 39.28 306 LEU A O 1
ATOM 1913 N N . LEU A 1 327 ? 37.568 20.676 137.882 1.00 38.86 307 LEU A N 1
ATOM 1914 C CA . LEU A 1 327 ? 38.346 19.539 138.337 1.00 41.08 307 LEU A CA 1
ATOM 1915 C C . LEU A 1 327 ? 39.803 19.918 138.007 1.00 44.35 307 LEU A C 1
ATOM 1916 O O . LEU A 1 327 ? 40.171 20.161 136.848 1.00 45.16 307 LEU A O 1
ATOM 1921 N N . ILE A 1 328 ? 40.624 20.009 139.036 1.00 38.57 308 ILE A N 1
ATOM 1922 C CA . ILE A 1 328 ? 41.993 20.397 138.838 1.00 35.85 308 ILE A CA 1
ATOM 1923 C C . ILE A 1 328 ? 42.968 19.260 139.096 1.00 39.87 308 ILE A C 1
ATOM 1924 O O . ILE A 1 328 ? 42.844 18.505 140.075 1.00 39.39 308 ILE A O 1
ATOM 1929 N N . GLY A 1 329 ? 43.907 19.116 138.172 1.00 37.84 309 GLY A N 1
ATOM 1930 C CA . GLY A 1 329 ? 44.932 18.103 138.311 1.00 41.99 309 GLY A CA 1
ATOM 1931 C C . GLY A 1 329 ? 46.238 18.819 138.626 1.00 42.64 309 GLY A C 1
ATOM 1932 O O . GLY A 1 329 ? 46.774 19.541 137.777 1.00 42.83 309 GLY A O 1
ATOM 1933 N N . PHE A 1 330 ? 46.734 18.652 139.845 1.00 40.66 310 PHE A N 1
ATOM 1934 C CA . PHE A 1 330 ? 47.976 19.303 140.236 1.00 41.70 310 PHE A CA 1
ATOM 1935 C C . PHE A 1 330 ? 49.106 18.349 139.958 1.00 41.80 310 PHE A C 1
ATOM 1936 O O . PHE A 1 330 ? 49.041 17.168 140.304 1.00 43.30 310 PHE A O 1
ATOM 1944 N N . ARG A 1 331 ? 50.137 18.849 139.307 1.00 41.52 311 ARG A N 1
ATOM 1945 C CA . ARG A 1 331 ? 51.266 17.990 139.010 1.00 48.38 311 ARG A CA 1
ATOM 1946 C C . ARG A 1 331 ? 52.467 18.440 139.809 1.00 49.33 311 ARG A C 1
ATOM 1947 O O . ARG A 1 331 ? 52.569 19.607 140.160 1.00 46.63 311 ARG A O 1
ATOM 1955 N N . ASN A 1 332 ? 53.358 17.490 140.098 1.00 52.07 312 ASN A N 1
ATOM 1956 C CA . ASN A 1 332 ? 54.610 17.752 140.810 1.00 53.63 312 ASN A CA 1
ATOM 1957 C C . ASN A 1 332 ? 55.413 18.653 139.858 1.00 55.35 312 ASN A C 1
ATOM 1958 O O . ASN A 1 332 ? 55.481 18.374 138.655 1.00 53.64 312 ASN A O 1
ATOM 1963 N N . SER A 1 333 ? 56.019 19.721 140.369 1.00 59.96 313 SER A N 1
ATOM 1964 C CA . SER A 1 333 ? 56.777 20.631 139.498 1.00 62.71 313 SER A CA 1
ATOM 1965 C C . SER A 1 333 ? 57.950 19.932 138.831 1.00 63.57 313 SER A C 1
ATOM 1966 O O . SER A 1 333 ? 58.167 20.086 137.628 1.00 66.54 313 SER A O 1
ATOM 1969 N N . TYR A 1 334 ? 58.687 19.141 139.604 1.00 61.65 314 TYR A N 1
ATOM 1970 C CA . TYR A 1 334 ? 59.859 18.469 139.080 1.00 63.12 314 TYR A CA 1
ATOM 1971 C C . TYR A 1 334 ? 59.620 17.271 138.176 1.00 61.10 314 TYR A C 1
ATOM 1972 O O . TYR A 1 334 ? 60.161 17.187 137.068 1.00 60.22 314 TYR A O 1
ATOM 1981 N N . SER A 1 335 ? 58.816 16.343 138.672 1.00 57.24 315 SER A N 1
ATOM 1982 C CA . SER A 1 335 ? 58.530 15.095 137.983 1.00 52.18 315 SER A CA 1
ATOM 1983 C C . SER A 1 335 ? 57.458 15.120 136.911 1.00 52.80 315 SER A C 1
ATOM 1984 O O . SER A 1 335 ? 57.406 14.207 136.088 1.00 51.87 315 SER A O 1
ATOM 1987 N N . ASN A 1 336 ? 56.604 16.142 136.930 1.00 50.47 316 ASN A N 1
ATOM 1988 C CA . ASN A 1 336 ? 55.482 16.240 136.000 1.00 51.17 316 ASN A CA 1
ATOM 1989 C C . ASN A 1 336 ? 54.428 15.151 136.251 1.00 52.79 316 ASN A C 1
ATOM 1990 O O . ASN A 1 336 ? 53.559 14.879 135.398 1.00 54.08 316 ASN A O 1
ATOM 1995 N N . GLU A 1 337 ? 54.482 14.525 137.419 1.00 46.67 317 GLU A N 1
ATOM 1996 C CA . GLU A 1 337 ? 53.481 13.512 137.700 1.00 49.09 317 GLU A CA 1
ATOM 1997 C C . GLU A 1 337 ? 52.213 14.094 138.305 1.00 47.76 317 GLU A C 1
ATOM 1998 O O . GLU A 1 337 ? 52.294 14.997 139.138 1.00 48.80 317 GLU A O 1
ATOM 2004 N N . LEU A 1 338 ? 51.052 13.568 137.907 1.00 43.23 318 LEU A N 1
ATOM 2005 C CA . LEU A 1 338 ? 49.778 14.008 138.484 1.00 43.30 318 LEU A CA 1
ATOM 2006 C C . LEU A 1 338 ? 49.782 13.627 139.975 1.00 44.63 318 LEU A C 1
ATOM 2007 O O . LEU A 1 338 ? 49.790 12.452 140.324 1.00 44.67 318 LEU A O 1
ATOM 2012 N N . GLU A 1 339 ? 49.798 14.623 140.857 1.00 45.63 319 GLU A N 1
ATOM 2013 C CA . GLU A 1 339 ? 49.849 14.365 142.306 1.00 45.21 319 GLU A CA 1
ATOM 2014 C C . GLU A 1 339 ? 48.524 14.377 143.028 1.00 44.64 319 GLU A C 1
ATOM 2015 O O . GLU A 1 339 ? 48.354 13.707 144.039 1.00 48.51 319 GLU A O 1
ATOM 2021 N N . GLN A 1 340 ? 47.582 15.149 142.519 1.00 42.86 320 GLN A N 1
ATOM 2022 C CA . GLN A 1 340 ? 46.306 15.254 143.187 1.00 42.96 320 GLN A CA 1
ATOM 2023 C C . GLN A 1 340 ? 45.239 15.763 142.234 1.00 46.35 320 GLN A C 1
ATOM 2024 O O . GLN A 1 340 ? 45.497 16.616 141.376 1.00 51.04 320 GLN A O 1
ATOM 2030 N N . LEU A 1 341 ? 44.052 15.200 142.376 1.00 43.53 321 LEU A N 1
ATOM 2031 C CA . LEU A 1 341 ? 42.901 15.606 141.612 1.00 43.91 321 LEU A CA 1
ATOM 2032 C C . LEU A 1 341 ? 41.981 16.235 142.646 1.00 43.30 321 LEU A C 1
ATOM 2033 O O . LEU A 1 341 ? 41.747 15.643 143.700 1.00 47.90 321 LEU A O 1
ATOM 2038 N N . LYS A 1 342 ? 41.449 17.414 142.360 1.00 41.61 322 LYS A N 1
ATOM 2039 C CA . LYS A 1 342 ? 40.559 18.053 143.312 1.00 41.84 322 LYS A CA 1
ATOM 2040 C C . LYS A 1 342 ? 39.432 18.762 142.618 1.00 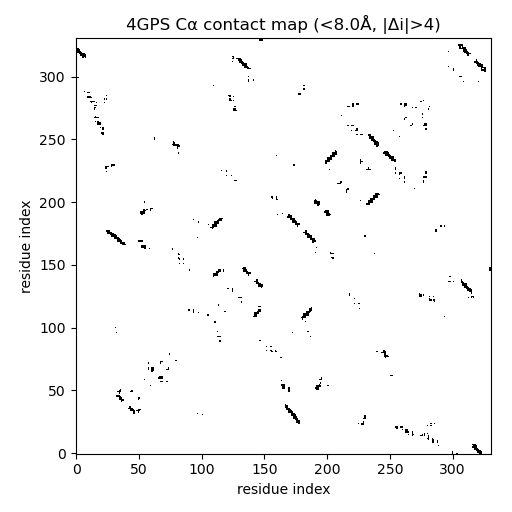40.56 322 LYS A C 1
ATOM 2041 O O . LYS A 1 342 ? 39.659 19.586 141.734 1.00 40.79 322 LYS A O 1
ATOM 2047 N N . ALA A 1 343 ? 38.212 18.439 143.030 1.00 42.20 323 ALA A N 1
ATOM 2048 C CA . ALA A 1 343 ? 37.011 19.060 142.460 1.00 44.12 323 ALA A CA 1
ATOM 2049 C C . ALA A 1 343 ? 36.710 20.421 143.126 1.00 45.05 323 ALA A C 1
ATOM 2050 O O . ALA A 1 343 ? 37.000 20.631 144.305 1.00 48.12 323 ALA A O 1
ATOM 2052 N N . TYR A 1 344 ? 36.146 21.355 142.369 1.00 45.40 324 TYR A N 1
ATOM 2053 C CA . TYR A 1 344 ? 35.799 22.652 142.939 1.00 45.67 324 TYR A CA 1
ATOM 2054 C C . TYR A 1 344 ? 34.497 23.086 142.359 1.00 48.61 324 TYR A C 1
ATOM 2055 O O . TYR A 1 344 ? 34.294 22.971 141.150 1.00 53.97 324 TYR A O 1
ATOM 2064 N N . LYS A 1 345 ? 33.603 23.565 143.209 1.00 46.08 325 LYS A N 1
ATOM 2065 C CA . LYS A 1 345 ? 32.357 24.118 142.711 1.00 47.27 325 LYS A CA 1
ATOM 2066 C C . LYS A 1 345 ? 32.676 25.610 142.568 1.00 46.27 325 LYS A C 1
ATOM 2067 O O . LYS A 1 345 ? 33.772 26.054 142.985 1.00 41.45 325 LYS A O 1
ATOM 2073 N N . ILE A 1 346 ? 31.766 26.373 141.967 1.00 43.68 326 ILE A N 1
ATOM 2074 C CA . ILE A 1 346 ? 32.010 27.800 141.763 1.00 45.19 326 ILE A CA 1
ATOM 2075 C C . ILE A 1 346 ? 32.240 28.519 143.101 1.00 45.66 326 ILE A C 1
ATOM 2076 O O . ILE A 1 346 ? 33.147 29.352 143.219 1.00 46.81 326 ILE A O 1
ATOM 2081 N N . GLN A 1 347 ? 31.432 28.195 144.107 1.00 45.11 327 GLN A N 1
ATOM 2082 C CA . GLN A 1 347 ? 31.577 28.797 145.434 1.00 45.78 327 GLN A CA 1
ATOM 2083 C C . GLN A 1 347 ? 32.979 28.499 146.000 1.00 46.96 327 GLN A C 1
ATOM 2084 O O . GLN A 1 347 ? 33.574 29.341 146.681 1.00 44.26 327 GLN A O 1
ATOM 2090 N N . ASP A 1 348 ? 33.508 27.307 145.709 1.00 45.45 328 ASP A N 1
ATOM 2091 C CA . ASP A 1 348 ? 34.840 26.933 146.179 1.00 44.80 328 ASP A CA 1
ATOM 2092 C C . ASP A 1 348 ? 35.927 27.792 145.512 1.00 50.06 328 ASP A C 1
ATOM 2093 O O . ASP A 1 348 ? 36.790 28.350 146.219 1.00 51.34 328 ASP A O 1
ATOM 2098 N N . ILE A 1 349 ? 35.921 27.915 144.178 1.00 48.77 329 ILE A N 1
ATOM 2099 C CA . ILE A 1 349 ? 36.957 28.756 143.552 1.00 47.35 329 ILE A CA 1
ATOM 2100 C C . ILE A 1 349 ? 36.783 30.163 144.088 1.00 43.10 329 ILE A C 1
ATOM 2101 O O . ILE A 1 349 ? 37.755 30.826 144.366 1.00 46.80 329 ILE A O 1
ATOM 2106 N N . TYR A 1 350 ? 35.536 30.596 144.248 1.00 40.43 330 TYR A N 1
ATOM 2107 C CA . TYR A 1 350 ? 35.241 31.942 144.763 1.00 42.82 330 TYR A CA 1
ATOM 2108 C C . TYR A 1 350 ? 35.862 32.207 146.132 1.00 43.02 330 TYR A C 1
ATOM 2109 O O . TYR A 1 350 ? 36.522 33.221 146.351 1.00 36.10 330 TYR A O 1
ATOM 2118 N N . HIS A 1 351 ? 35.609 31.286 147.053 1.00 45.70 331 HIS A N 1
ATOM 2119 C CA . HIS A 1 351 ? 36.114 31.406 148.409 1.00 47.86 331 HIS A CA 1
ATOM 2120 C C . HIS A 1 351 ? 37.647 31.431 148.401 1.00 46.98 331 HIS A C 1
ATOM 2121 O O . HIS A 1 351 ? 38.238 32.188 149.149 1.00 43.34 331 HIS A O 1
ATOM 2128 N N . LYS A 1 352 ? 38.292 30.623 147.558 1.00 47.17 332 LYS A N 1
ATOM 2129 C CA . LYS A 1 352 ? 39.753 30.625 147.511 1.00 45.19 332 LYS A CA 1
ATOM 2130 C C . LYS A 1 352 ? 40.276 32.031 147.120 1.00 45.19 332 LYS A C 1
ATOM 2131 O O . LYS A 1 352 ? 41.300 32.473 147.640 1.00 44.28 332 LYS A O 1
ATOM 2137 N N . ILE A 1 353 ? 39.567 32.746 146.242 1.00 42.83 333 ILE A N 1
ATOM 2138 C CA . ILE A 1 353 ? 40.030 34.081 145.835 1.00 47.81 333 ILE A CA 1
ATOM 2139 C C . ILE A 1 353 ? 39.394 35.278 146.540 1.00 47.61 333 ILE A C 1
ATOM 2140 O O . ILE A 1 353 ? 39.797 36.414 146.286 1.00 41.79 333 ILE A O 1
ATOM 2145 N N . ASN A 1 354 ? 38.417 35.045 147.423 1.00 51.22 334 ASN A N 1
ATOM 2146 C CA . ASN A 1 354 ? 37.775 36.160 148.157 1.00 51.88 334 ASN A CA 1
ATOM 2147 C C . ASN A 1 354 ? 37.487 35.801 149.621 1.00 52.07 334 ASN A C 1
ATOM 2148 O O . ASN A 1 354 ? 36.545 35.059 149.914 1.00 51.56 334 ASN A O 1
ATOM 2153 N N . ASN A 1 355 ? 38.338 36.288 150.522 1.00 54.97 335 ASN A N 1
ATOM 2154 C CA . ASN A 1 355 ? 38.204 36.064 151.963 1.00 59.63 335 ASN A CA 1
ATOM 2155 C C . ASN A 1 355 ? 38.705 37.327 152.599 1.00 62.30 335 ASN A C 1
ATOM 2156 O O . ASN A 1 355 ? 39.391 38.125 151.954 1.00 58.28 335 ASN A O 1
ATOM 2161 N N . SER A 1 356 ? 38.404 37.461 153.887 1.00 67.13 336 SER A N 1
ATOM 2162 C CA . SER A 1 356 ? 38.839 38.612 154.672 1.00 70.68 336 SER A CA 1
ATOM 2163 C C . SER A 1 356 ? 40.341 38.474 154.954 1.00 66.55 336 SER A C 1
ATOM 2164 O O . SER A 1 356 ? 40.997 39.400 155.429 1.00 67.99 336 SER A O 1
ATOM 2167 N N . SER A 1 357 ? 40.879 37.310 154.614 1.00 65.64 337 SER A N 1
ATOM 2168 C CA . SER A 1 357 ? 42.293 37.014 154.801 1.00 63.31 337 SER A CA 1
ATOM 2169 C C . SER A 1 357 ? 43.169 37.214 153.546 1.00 64.01 337 SER A C 1
ATOM 2170 O O . SER A 1 357 ? 44.281 37.730 153.637 1.00 58.84 337 SER A O 1
ATOM 2173 N N . ILE A 1 358 ? 42.689 36.799 152.376 1.00 64.75 338 ILE A N 1
ATOM 2174 C CA . ILE A 1 358 ? 43.495 36.972 151.174 1.00 63.08 338 ILE A CA 1
ATOM 2175 C C . ILE A 1 358 ? 43.453 38.431 150.771 1.00 64.44 338 ILE A C 1
ATOM 2176 O O . ILE A 1 358 ? 44.348 38.929 150.101 1.00 61.13 338 ILE A O 1
ATOM 2181 N N . VAL A 1 359 ? 42.399 39.117 151.191 1.00 67.73 339 VAL A N 1
ATOM 2182 C CA . VAL A 1 359 ? 42.229 40.519 150.843 1.00 70.55 339 VAL A CA 1
ATOM 2183 C C . VAL A 1 359 ? 43.176 41.410 151.657 1.00 72.47 339 VAL A C 1
ATOM 2184 O O . VAL A 1 359 ? 43.366 42.589 151.357 1.00 72.16 339 VAL A O 1
ATOM 2188 N N . GLY A 1 360 ? 43.778 40.821 152.682 1.00 74.93 340 GLY A N 1
ATOM 2189 C CA . GLY A 1 360 ? 44.710 41.550 153.513 1.00 7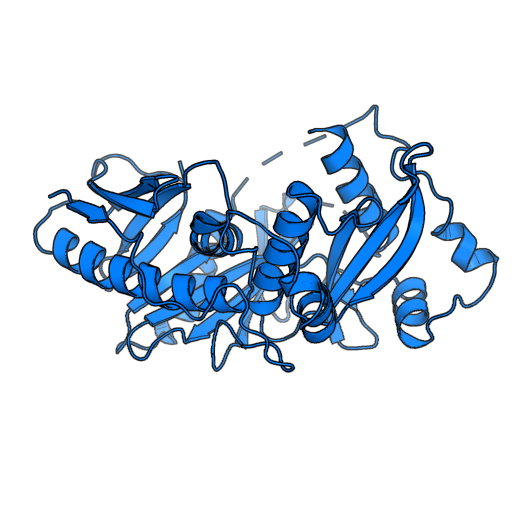7.37 340 GLY A CA 1
ATOM 2190 C C . GLY A 1 360 ? 46.058 41.822 152.860 1.00 81.46 340 GLY A C 1
ATOM 2191 O O . GLY A 1 360 ? 46.786 42.711 153.299 1.00 84.00 340 GLY A O 1
ATOM 2192 N N . LYS A 1 361 ? 46.427 41.084 151.818 1.00 81.51 341 LYS A N 1
ATOM 2193 C CA . LYS A 1 361 ? 47.718 41.363 151.210 1.00 83.13 341 LYS A CA 1
ATOM 2194 C C . LYS A 1 361 ? 47.650 42.476 150.170 1.00 83.97 341 LYS A C 1
ATOM 2195 O O . LYS A 1 361 ? 46.653 42.636 149.466 1.00 80.71 341 LYS A O 1
ATOM 2201 N N . PRO A 1 362 ? 48.718 43.282 150.088 1.00 86.07 342 PRO A N 1
ATOM 2202 C CA . PRO A 1 362 ? 48.848 44.409 149.159 1.00 85.98 342 PRO A CA 1
ATOM 2203 C C . PRO A 1 362 ? 48.812 43.945 147.705 1.00 84.53 342 PRO A C 1
ATOM 2204 O O . PRO A 1 362 ? 49.060 42.774 147.422 1.00 86.50 342 PRO A O 1
ATOM 2208 N N . GLY A 1 363 ? 48.511 44.850 146.781 1.00 81.68 343 GLY A N 1
ATOM 2209 C CA . GLY A 1 363 ? 48.455 44.448 145.387 1.00 79.23 343 GLY A CA 1
ATOM 2210 C C . GLY A 1 363 ? 47.967 45.530 144.459 1.00 76.29 343 GLY A C 1
ATOM 2211 O O . GLY A 1 363 ? 47.188 46.385 144.858 1.00 75.82 343 GLY A O 1
ATOM 2212 N N . LYS A 1 364 ? 48.406 45.463 143.207 1.00 76.48 344 LYS A N 1
ATOM 2213 C CA . LYS A 1 364 ? 48.058 46.454 142.193 1.00 78.02 344 LYS A CA 1
ATOM 2214 C C . LYS A 1 364 ? 46.715 46.252 141.447 1.00 74.82 344 LYS A C 1
ATOM 2215 O O . LYS A 1 364 ? 45.792 47.063 141.618 1.00 83.77 344 LYS A O 1
ATOM 2221 N N . PHE A 1 365 ? 46.604 45.191 140.644 1.00 60.43 345 PHE A N 1
ATOM 2222 C CA . PHE A 1 365 ? 45.403 44.866 139.837 1.00 51.03 345 PHE A CA 1
ATOM 2223 C C . PHE A 1 365 ? 44.077 44.646 140.577 1.00 46.74 345 PHE A C 1
ATOM 2224 O O . PHE A 1 365 ? 43.468 43.574 140.491 1.00 42.42 345 PHE A O 1
ATOM 2232 N N . TYR A 1 366 ? 43.634 45.669 141.288 1.00 44.00 346 TYR A N 1
ATOM 2233 C CA . TYR A 1 366 ? 42.405 45.606 142.048 1.00 44.49 346 TYR A CA 1
ATOM 2234 C C . TYR A 1 366 ? 42.396 44.380 142.929 1.00 45.59 346 TYR A C 1
ATOM 2235 O O . TYR A 1 366 ? 41.336 43.860 143.248 1.00 47.81 346 TYR A O 1
ATOM 2244 N N . LYS A 1 367 ? 43.585 43.938 143.332 1.00 46.30 347 LYS A N 1
ATOM 2245 C CA . LYS A 1 367 ? 43.745 42.734 144.156 1.00 48.37 347 LYS A CA 1
ATOM 2246 C C . LYS A 1 367 ? 42.950 41.522 143.618 1.00 48.95 347 LYS A C 1
ATOM 2247 O O . LYS A 1 367 ? 42.504 40.665 144.391 1.00 47.57 347 LYS A O 1
ATOM 2253 N N . PHE A 1 368 ? 42.793 41.456 142.290 1.00 45.87 348 PHE A N 1
ATOM 2254 C CA . PHE A 1 368 ? 42.085 40.350 141.630 1.00 44.66 348 PHE A CA 1
ATOM 2255 C C . PHE A 1 368 ? 40.781 39.976 142.362 1.00 45.87 348 PHE A C 1
ATOM 2256 O O . PHE A 1 368 ? 40.461 38.800 142.589 1.00 43.52 348 PHE A O 1
ATOM 2264 N N . ASN A 1 369 ? 40.013 40.988 142.726 1.00 46.05 349 ASN A N 1
ATOM 2265 C CA . ASN A 1 369 ? 38.772 40.742 143.430 1.00 45.10 349 ASN A CA 1
ATOM 2266 C C . ASN A 1 369 ? 37.653 40.389 142.428 1.00 43.94 349 ASN A C 1
ATOM 2267 O O . ASN A 1 369 ? 37.321 41.200 141.559 1.00 44.46 349 ASN A O 1
ATOM 2272 N N . PRO A 1 370 ? 37.045 39.192 142.557 1.00 38.42 350 PRO A N 1
ATOM 2273 C CA . PRO A 1 370 ? 35.968 38.803 141.640 1.00 38.54 350 PRO A CA 1
ATOM 2274 C C . PRO A 1 370 ? 34.820 39.822 141.643 1.00 41.46 350 PRO A C 1
ATOM 2275 O O . PRO A 1 370 ? 34.085 39.933 140.659 1.00 42.22 350 PRO A O 1
ATOM 2279 N N . ASN A 1 371 ? 34.657 40.558 142.745 1.00 40.17 351 ASN A N 1
ATOM 2280 C CA . ASN A 1 371 ? 33.569 41.527 142.822 1.00 41.36 351 ASN A CA 1
ATOM 2281 C C . ASN A 1 371 ? 33.863 42.753 141.989 1.00 42.64 351 ASN A C 1
ATOM 2282 O O . ASN A 1 371 ? 32.966 43.316 141.358 1.00 47.46 351 ASN A O 1
ATOM 2287 N N . VAL A 1 372 ? 35.125 43.158 141.961 1.00 43.19 352 VAL A N 1
ATOM 2288 C CA . VAL A 1 372 ? 35.516 44.281 141.126 1.00 40.94 352 VAL A CA 1
ATOM 2289 C C . VAL A 1 372 ? 35.414 43.809 139.658 1.00 40.26 352 VAL A C 1
ATOM 2290 O O . VAL A 1 372 ? 34.952 44.550 138.808 1.00 41.30 352 VAL A O 1
ATOM 2294 N N . ALA A 1 373 ? 35.825 42.572 139.361 1.00 38.85 353 ALA A N 1
ATOM 2295 C CA . ALA A 1 373 ? 35.708 42.063 137.979 1.00 41.94 353 ALA A CA 1
ATOM 2296 C C . ALA A 1 373 ? 34.221 42.165 137.561 1.00 42.03 353 ALA A C 1
ATOM 2297 O O . ALA A 1 373 ? 33.896 42.605 136.456 1.00 42.72 353 ALA A O 1
ATOM 2299 N N . ASN A 1 374 ? 33.323 41.773 138.465 1.00 38.83 354 ASN A N 1
ATOM 2300 C CA . ASN A 1 374 ? 31.896 41.861 138.206 1.00 36.64 354 ASN A CA 1
ATOM 2301 C C . ASN A 1 374 ? 31.472 43.323 137.943 1.00 36.21 354 ASN A C 1
ATOM 2302 O O . ASN A 1 374 ? 30.705 43.591 137.031 1.00 39.59 354 ASN A O 1
ATOM 2307 N N . ASP A 1 375 ? 31.981 44.278 138.719 1.00 37.39 355 ASP A N 1
ATOM 2308 C CA . ASP A 1 375 ? 31.614 45.684 138.500 1.00 36.98 355 ASP A CA 1
ATOM 2309 C C . ASP A 1 375 ? 32.125 46.162 137.146 1.00 41.34 355 ASP A C 1
ATOM 2310 O O . ASP A 1 375 ? 31.395 46.841 136.394 1.00 45.27 355 ASP A O 1
ATOM 2315 N N . TRP A 1 376 ? 33.379 45.805 136.836 1.00 39.76 356 TRP A N 1
ATOM 2316 C CA . TRP A 1 376 ? 34.008 46.160 135.568 1.00 38.46 356 TRP A CA 1
ATOM 2317 C C . TRP A 1 376 ? 33.171 45.601 134.404 1.00 41.29 356 TRP A C 1
ATOM 2318 O O . TRP A 1 376 ? 32.936 46.287 133.401 1.00 37.84 356 TRP A O 1
ATOM 2329 N N . PHE A 1 377 ? 32.758 44.337 134.563 1.00 36.85 357 PHE A N 1
ATOM 2330 C CA . PHE A 1 377 ? 31.935 43.627 133.601 1.00 36.87 357 PHE A CA 1
ATOM 2331 C C . PHE A 1 377 ? 30.680 44.446 133.246 1.00 38.50 357 PHE A C 1
ATOM 2332 O O . PHE A 1 377 ? 30.394 44.675 132.069 1.00 39.75 357 PHE A O 1
ATOM 2340 N N . GLN A 1 378 ? 29.939 44.846 134.281 1.00 39.56 358 GLN A N 1
ATOM 2341 C CA . GLN A 1 378 ? 28.721 45.649 134.153 1.00 40.95 358 GLN A CA 1
ATOM 2342 C C . GLN A 1 378 ? 29.019 46.952 133.451 1.00 42.33 358 GLN A C 1
ATOM 2343 O O . GLN A 1 378 ? 28.208 47.408 132.635 1.00 40.60 358 GLN A O 1
ATOM 2349 N N . HIS A 1 379 ? 30.177 47.542 133.771 1.00 42.59 359 HIS A N 1
ATOM 2350 C CA . HIS A 1 379 ? 30.577 48.824 133.186 1.00 44.81 359 HIS A CA 1
ATOM 2351 C C . HIS A 1 379 ? 30.923 48.849 131.698 1.00 42.98 359 HIS A C 1
ATOM 2352 O O . HIS A 1 379 ? 30.191 49.491 130.940 1.00 46.57 359 HIS A O 1
ATOM 2359 N N . ILE A 1 380 ? 32.008 48.186 131.267 1.00 43.02 360 ILE A N 1
ATOM 2360 C CA . ILE A 1 380 ? 32.392 48.252 129.841 1.00 43.51 360 ILE A CA 1
ATOM 2361 C C . ILE A 1 380 ? 31.370 47.685 128.933 1.00 42.80 360 ILE A C 1
ATOM 2362 O O . ILE A 1 380 ? 31.297 48.122 127.794 1.00 44.75 360 ILE A O 1
ATOM 2367 N N . PHE A 1 381 ? 30.594 46.696 129.373 1.00 38.67 361 PHE A N 1
ATOM 2368 C CA . PHE A 1 381 ? 29.611 46.228 128.418 1.00 40.96 361 PHE A CA 1
ATOM 2369 C C . PHE A 1 381 ? 28.560 47.285 128.103 1.00 37.95 361 PHE A C 1
ATOM 2370 O O . PHE A 1 381 ? 28.133 47.396 126.966 1.00 37.32 361 PHE A O 1
ATOM 2378 N N . GLN A 1 382 ? 28.202 48.101 129.088 1.00 39.40 362 GLN A N 1
ATOM 2379 C CA . GLN A 1 382 ? 27.229 49.157 128.870 1.00 43.60 362 GLN A CA 1
ATOM 2380 C C . GLN A 1 382 ? 27.920 50.226 128.029 1.00 46.25 362 GLN A C 1
ATOM 2381 O O . GLN A 1 382 ? 27.352 50.762 127.079 1.00 49.90 362 GLN A O 1
ATOM 2387 N N . VAL A 1 383 ? 29.168 50.526 128.357 1.00 47.18 363 VAL A N 1
ATOM 2388 C CA . VAL A 1 383 ? 29.899 51.515 127.583 1.00 45.55 363 VAL A CA 1
ATOM 2389 C C . VAL A 1 383 ? 30.031 51.032 126.114 1.00 48.02 363 VAL A C 1
ATOM 2390 O O . VAL A 1 383 ? 29.723 51.784 125.173 1.00 51.85 363 VAL A O 1
ATOM 2394 N N . LEU A 1 384 ? 30.448 49.779 125.919 1.00 41.60 364 LEU A N 1
ATOM 2395 C CA . LEU A 1 384 ? 30.595 49.211 124.573 1.00 43.05 364 LEU A CA 1
ATOM 2396 C C . LEU A 1 384 ? 29.283 49.196 123.768 1.00 43.57 364 LEU A C 1
ATOM 2397 O O . LEU A 1 384 ? 29.275 49.501 122.571 1.00 43.86 364 LEU A O 1
ATOM 2402 N N . LYS A 1 385 ? 28.178 48.850 124.423 1.00 43.16 365 LYS A N 1
ATOM 2403 C CA . LYS A 1 385 ? 26.900 48.794 123.731 1.00 44.02 365 LYS A CA 1
ATOM 2404 C C . LYS A 1 385 ? 26.441 50.162 123.249 1.00 45.84 365 LYS A C 1
ATOM 2405 O O . LYS A 1 385 ? 26.131 50.340 122.072 1.00 46.46 365 LYS A O 1
ATOM 2411 N N . GLN A 1 386 ? 26.401 51.127 124.163 1.00 47.32 366 GLN A N 1
ATOM 2412 C CA . GLN A 1 386 ? 25.983 52.488 123.838 1.00 51.83 366 GLN A CA 1
ATOM 2413 C C . GLN A 1 386 ? 26.835 53.103 122.727 1.00 53.61 366 GLN A C 1
ATOM 2414 O O . GLN A 1 386 ? 26.310 53.693 121.776 1.00 52.40 366 GLN A O 1
ATOM 2420 N N . ASN A 1 387 ? 28.150 52.936 122.842 1.00 49.98 367 ASN A N 1
ATOM 2421 C CA . ASN A 1 387 ? 29.046 53.499 121.869 1.00 49.02 367 ASN A CA 1
ATOM 2422 C C . ASN A 1 387 ? 29.122 52.770 120.524 1.00 49.93 367 ASN A C 1
ATOM 2423 O O . ASN A 1 387 ? 29.240 53.422 119.469 1.00 46.89 367 ASN A O 1
ATOM 2428 N N . LEU A 1 388 ? 29.043 51.443 120.512 1.00 46.99 368 LEU A N 1
ATOM 2429 C CA . LEU A 1 388 ? 29.091 50.804 119.199 1.00 49.82 368 LEU A CA 1
ATOM 2430 C C . LEU A 1 388 ? 27.799 51.130 118.463 1.00 51.75 368 LEU A C 1
ATOM 2431 O O . LEU A 1 388 ? 27.814 51.296 117.242 1.00 53.75 368 LEU A O 1
ATOM 2436 N N . LEU A 1 389 ? 26.685 51.248 119.188 1.00 50.41 369 LEU A N 1
ATOM 2437 C CA . LEU A 1 389 ? 25.430 51.561 118.513 1.00 53.91 369 LEU A CA 1
ATOM 2438 C C . LEU A 1 389 ? 25.448 53.002 118.014 1.00 57.83 369 LEU A C 1
ATOM 2439 O O . LEU A 1 389 ? 25.035 53.276 116.891 1.00 58.20 369 LEU A O 1
ATOM 2444 N N . LEU A 1 390 ? 25.933 53.917 118.848 1.00 56.07 370 LEU A N 1
ATOM 2445 C CA . LEU A 1 390 ? 26.005 55.306 118.461 1.00 56.46 370 LEU A CA 1
ATOM 2446 C C . LEU A 1 390 ? 26.870 55.469 117.199 1.00 58.29 370 LEU A C 1
ATOM 2447 O O . LEU A 1 390 ? 26.442 56.084 116.221 1.00 54.41 370 LEU A O 1
ATOM 2452 N N . LEU A 1 391 ? 28.078 54.904 117.217 1.00 58.99 371 LEU A N 1
ATOM 2453 C CA . LEU A 1 391 ? 28.985 55.012 116.074 1.00 59.22 371 LEU A CA 1
ATOM 2454 C C . LEU A 1 391 ? 28.472 54.363 114.799 1.00 62.65 371 LEU A C 1
ATOM 2455 O O . LEU A 1 391 ? 28.735 54.864 113.724 1.00 62.74 371 LEU A O 1
ATOM 2460 N N . SER A 1 392 ? 27.726 53.270 114.920 1.00 66.94 372 SER A N 1
ATOM 2461 C CA . SER A 1 392 ? 27.239 52.552 113.743 1.00 74.44 372 SER A CA 1
ATOM 2462 C C . SER A 1 392 ? 26.121 53.230 112.956 1.00 76.42 372 SER A C 1
ATOM 2463 O O . SER A 1 392 ? 25.943 52.934 111.772 1.00 76.90 372 SER A O 1
ATOM 2466 N N . GLN A 1 393 ? 25.366 54.118 113.592 1.00 80.17 373 GLN A N 1
ATOM 2467 C CA . GLN A 1 393 ? 24.292 54.829 112.894 1.00 88.83 373 GLN A CA 1
ATOM 2468 C C . GLN A 1 393 ? 24.978 55.827 111.972 1.00 94.57 373 GLN A C 1
ATOM 2469 O O . GLN A 1 393 ? 24.700 55.895 110.763 1.00 94.43 373 GLN A O 1
ATOM 2475 N N . GLU A 1 394 ? 25.903 56.568 112.585 1.00 98.68 374 GLU A N 1
ATOM 2476 C CA . GLU A 1 394 ? 26.712 57.608 111.958 1.00 100.00 374 GLU A CA 1
ATOM 2477 C C . GLU A 1 394 ? 27.922 57.033 111.202 1.00 99.96 374 GLU A C 1
ATOM 2478 O O . GLU A 1 394 ? 29.028 57.576 111.289 1.00 100.63 374 GLU A O 1
ATOM 2484 N N . SER A 1 395 ? 27.718 55.943 110.463 1.00 97.55 375 SER A N 1
ATOM 2485 C CA . SER A 1 395 ? 28.809 55.315 109.720 1.00 96.40 375 SER A CA 1
ATOM 2486 C C . SER A 1 395 ? 28.319 54.271 108.714 1.00 96.81 375 SER A C 1
ATOM 2487 O O . SER A 1 395 ? 27.165 53.843 108.753 1.00 97.39 375 SER A O 1
ATOM 2490 N N . THR A 1 396 ? 29.216 53.880 107.812 1.00 97.47 376 THR A N 1
ATOM 2491 C CA . THR A 1 396 ? 28.949 52.888 106.764 1.00 96.93 376 THR A CA 1
ATOM 2492 C C . THR A 1 396 ? 29.610 51.581 107.198 1.00 95.35 376 THR A C 1
ATOM 2493 O O . THR A 1 396 ? 29.507 50.540 106.532 1.00 95.66 376 THR A O 1
ATOM 2497 N N . SER A 1 397 ? 30.313 51.651 108.319 1.00 91.19 377 SER A N 1
ATOM 2498 C CA . SER A 1 397 ? 31.003 50.483 108.827 1.00 84.64 377 SER A CA 1
ATOM 2499 C C . SER A 1 397 ? 30.188 49.778 109.902 1.00 74.86 377 SER A C 1
ATOM 2500 O O . SER A 1 397 ? 29.693 50.402 110.842 1.00 67.90 377 SER A O 1
ATOM 2503 N N . THR A 1 398 ? 30.040 48.471 109.730 1.00 66.04 378 THR A N 1
ATOM 2504 C CA . THR A 1 398 ? 29.329 47.662 110.692 1.00 59.42 378 THR A CA 1
ATOM 2505 C C . THR A 1 398 ? 30.383 46.997 111.597 1.00 58.11 378 THR A C 1
ATOM 2506 O O . THR A 1 398 ? 30.065 46.493 112.677 1.00 56.69 378 THR A O 1
ATOM 2510 N N . THR A 1 399 ? 31.645 46.995 111.161 1.00 52.32 379 THR A N 1
ATOM 2511 C CA . THR A 1 399 ? 32.692 46.368 111.959 1.00 53.36 379 THR A CA 1
ATOM 2512 C C . THR A 1 399 ? 33.691 47.392 112.541 1.00 52.98 379 THR A C 1
ATOM 2513 O O . THR A 1 399 ? 34.153 48.296 111.842 1.00 55.42 379 THR A O 1
ATOM 2517 N N . PHE A 1 400 ? 34.013 47.220 113.826 1.00 50.47 380 PHE A N 1
ATOM 2518 C CA . PHE A 1 400 ? 34.887 48.115 114.574 1.00 48.25 380 PHE A CA 1
ATOM 2519 C C . PHE A 1 400 ? 36.041 47.429 115.309 1.00 51.76 380 PHE A C 1
ATOM 2520 O O . PHE A 1 400 ? 35.882 46.330 115.837 1.00 55.02 380 PHE A O 1
ATOM 2528 N N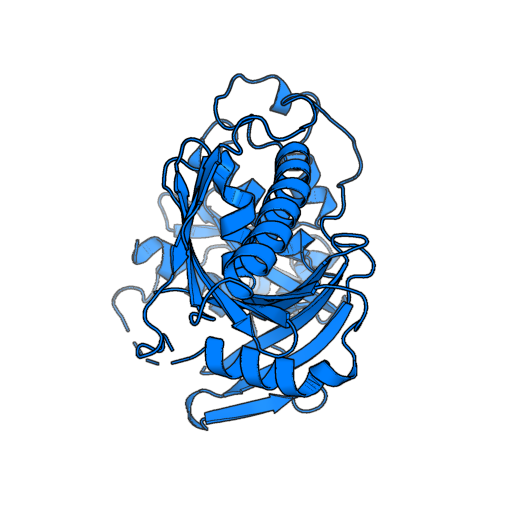 . LYS A 1 401 ? 37.202 48.078 115.352 1.00 51.20 381 LYS A N 1
ATOM 2529 C CA . LYS A 1 401 ? 38.328 47.525 116.090 1.00 51.15 381 LYS A CA 1
ATOM 2530 C C . LYS A 1 401 ? 38.136 48.044 117.507 1.00 50.52 381 LYS A C 1
ATOM 2531 O O . LYS A 1 401 ? 38.036 49.254 117.718 1.00 48.72 381 LYS A O 1
ATOM 2537 N N . VAL A 1 402 ? 38.081 47.140 118.480 1.00 47.22 382 VAL A N 1
ATOM 2538 C CA . VAL A 1 402 ? 37.881 47.553 119.850 1.00 48.21 382 VAL A CA 1
ATOM 2539 C C . VAL A 1 402 ? 39.139 47.292 120.635 1.00 53.35 382 VAL A C 1
ATOM 2540 O O . VAL A 1 402 ? 39.673 46.158 120.634 1.00 53.28 382 VAL A O 1
ATOM 2544 N N . GLN A 1 403 ? 39.633 48.343 121.296 1.00 52.97 383 GLN A N 1
ATOM 2545 C CA . GLN A 1 403 ? 40.853 48.204 122.083 1.00 51.10 383 GLN A CA 1
ATOM 2546 C C . GLN A 1 403 ? 40.773 48.808 123.446 1.00 48.08 383 GLN A C 1
ATOM 2547 O O . GLN A 1 403 ? 40.101 49.832 123.669 1.00 45.99 383 GLN A O 1
ATOM 2553 N N . ILE A 1 404 ? 41.484 48.165 124.359 1.00 44.14 384 ILE A N 1
ATOM 2554 C CA . ILE A 1 404 ? 41.515 48.612 125.721 1.00 44.81 384 ILE A CA 1
ATOM 2555 C C . ILE A 1 404 ? 42.945 48.587 126.263 1.00 51.52 384 ILE A C 1
ATOM 2556 O O . ILE A 1 404 ? 43.546 47.520 126.365 1.00 53.17 384 ILE A O 1
ATOM 2561 N N . ASP A 1 405 ? 43.478 49.780 126.564 1.00 54.16 385 ASP A N 1
ATOM 2562 C CA . ASP A 1 405 ? 44.826 50.006 127.132 1.00 56.48 385 ASP A CA 1
ATOM 2563 C C . ASP A 1 405 ? 44.997 49.214 128.395 1.00 52.04 385 ASP A C 1
ATOM 2564 O O . ASP A 1 405 ? 44.028 48.718 128.959 1.00 48.71 385 ASP A O 1
ATOM 2569 N N . THR A 1 406 ? 46.229 49.194 128.883 1.00 47.49 386 THR A N 1
ATOM 2570 C CA . THR A 1 406 ? 46.468 48.586 130.159 1.00 50.59 386 THR A CA 1
ATOM 2571 C C . THR A 1 406 ? 45.982 49.627 131.174 1.00 50.31 386 THR A C 1
ATOM 2572 O O . THR A 1 406 ? 45.902 49.326 132.354 1.00 52.25 386 THR A O 1
ATOM 2576 N N . ASN A 1 407 ? 45.656 50.837 130.705 1.00 51.09 387 ASN A N 1
ATOM 2577 C CA . ASN A 1 407 ? 45.132 51.918 131.574 1.00 54.96 387 ASN A CA 1
ATOM 2578 C C . ASN A 1 407 ? 43.624 51.953 131.509 1.00 54.73 387 ASN A C 1
ATOM 2579 O O . ASN A 1 407 ? 43.009 52.915 131.961 1.00 57.17 387 ASN A O 1
ATOM 2584 N N . LEU A 1 408 ? 43.034 50.931 130.904 1.00 50.72 388 LEU A N 1
ATOM 2585 C CA . LEU A 1 408 ? 41.595 50.849 130.732 1.00 45.67 388 LEU A CA 1
ATOM 2586 C C . LEU A 1 408 ? 41.046 51.947 129.831 1.00 46.04 388 LEU A C 1
ATOM 2587 O O . LEU A 1 408 ? 39.894 52.354 129.969 1.00 49.51 388 LEU A O 1
ATOM 2592 N N . THR A 1 409 ? 41.863 52.448 128.913 1.00 45.83 389 THR A N 1
ATOM 2593 C CA . THR A 1 409 ? 41.340 53.430 127.974 1.00 45.85 389 THR A CA 1
ATOM 2594 C C . THR A 1 409 ? 40.771 52.660 126.771 1.00 50.14 389 THR A C 1
ATOM 2595 O O . THR A 1 409 ? 41.482 51.888 126.111 1.00 50.68 389 THR A O 1
ATOM 2599 N N . LEU A 1 410 ? 39.487 52.871 126.501 1.00 46.42 390 LEU A N 1
ATOM 2600 C CA . LEU A 1 410 ? 38.791 52.209 125.412 1.00 45.92 390 LEU A CA 1
ATOM 2601 C C . LEU A 1 410 ? 38.938 52.964 124.090 1.00 48.96 390 LEU A C 1
ATOM 2602 O O . LEU A 1 410 ? 38.715 54.161 124.046 1.00 50.41 390 LEU A O 1
ATOM 2607 N N . SER A 1 411 ? 39.304 52.255 123.022 1.00 51.90 391 SER A N 1
ATOM 2608 C CA . SER A 1 411 ? 39.443 52.836 121.674 1.00 52.30 391 SER A CA 1
ATOM 2609 C C . SER A 1 411 ? 38.596 52.109 120.628 1.00 52.05 391 SER A C 1
ATOM 2610 O O . SER A 1 411 ? 38.727 50.899 120.463 1.00 56.07 391 SER A O 1
ATOM 2613 N N . ILE A 1 412 ? 37.744 52.848 119.922 1.00 50.16 392 ILE A N 1
ATOM 2614 C CA . ILE A 1 412 ? 36.889 52.274 118.883 1.00 48.36 392 ILE A CA 1
ATOM 2615 C C . ILE A 1 412 ? 37.041 53.044 117.560 1.00 52.54 392 ILE A C 1
ATOM 2616 O O . ILE A 1 412 ? 36.814 54.247 117.487 1.00 58.07 392 ILE A O 1
ATOM 2621 N N . SER A 1 413 ? 37.435 52.349 116.508 1.00 53.81 393 SER A N 1
ATOM 2622 C CA . SER A 1 413 ? 37.592 52.976 115.204 1.00 55.03 393 SER A CA 1
ATOM 2623 C C . SER A 1 413 ? 37.040 51.992 114.188 1.00 54.78 393 SER A C 1
ATOM 2624 O O . SER A 1 413 ? 37.139 50.775 114.365 1.00 49.84 393 SER A O 1
ATOM 2627 N N . PRO A 1 414 ? 36.456 52.506 113.106 1.00 56.58 394 PRO A N 1
ATOM 2628 C CA . PRO A 1 414 ? 35.879 51.636 112.078 1.00 58.37 394 PRO A CA 1
ATOM 2629 C C . PRO A 1 414 ? 36.905 50.814 111.320 1.00 57.98 394 PRO A C 1
ATOM 2630 O O . PRO A 1 414 ? 38.002 51.284 111.055 1.00 61.99 394 PRO A O 1
ATOM 2634 N N . ALA A 1 415 ? 36.547 49.572 111.011 1.00 56.67 395 ALA A N 1
ATOM 2635 C CA . ALA A 1 415 ? 37.413 48.683 110.243 1.00 54.38 395 ALA A CA 1
ATOM 2636 C C . ALA A 1 415 ? 36.830 48.673 108.827 1.00 50.14 395 ALA A C 1
ATOM 2637 O O . ALA A 1 415 ? 35.639 48.916 108.651 1.00 49.14 395 ALA A O 1
ATOM 2639 N N . SER A 1 416 ? 37.649 48.390 107.825 1.00 47.74 396 SER A N 1
ATOM 2640 C CA . SER A 1 416 ? 37.167 48.402 106.442 1.00 52.71 396 SER A CA 1
ATOM 2641 C C . SER A 1 416 ? 35.902 47.602 106.158 1.00 53.11 396 SER A C 1
ATOM 2642 O O . SER A 1 416 ? 35.740 46.493 106.663 1.00 55.31 396 SER A O 1
ATOM 2645 N N . GLN A 1 417 ? 35.020 48.154 105.328 1.00 54.01 397 GLN A N 1
ATOM 2646 C CA . GLN A 1 417 ? 33.793 47.457 104.949 1.00 58.03 397 GLN A CA 1
ATOM 2647 C C . GLN A 1 417 ? 34.089 46.460 103.808 1.00 58.53 397 GLN A C 1
ATOM 2648 O O . GLN A 1 417 ? 33.183 45.803 103.298 1.00 55.86 397 GLN A O 1
ATOM 2654 N N . PHE A 1 418 ? 35.359 46.347 103.415 1.00 57.16 398 PHE A N 1
ATOM 2655 C CA . PHE A 1 418 ? 35.753 45.427 102.348 1.00 56.11 398 PHE A CA 1
ATOM 2656 C C . PHE A 1 418 ? 36.557 44.265 102.907 1.00 52.44 398 PHE A C 1
ATOM 2657 O O . PHE A 1 418 ? 37.033 43.402 102.170 1.00 51.43 398 PHE A O 1
ATOM 2665 N N . VAL A 1 419 ? 36.689 44.242 104.223 1.00 45.79 399 VAL A N 1
ATOM 2666 C CA . VAL A 1 419 ? 37.459 43.200 104.867 1.00 47.30 399 VAL A CA 1
ATOM 2667 C C . VAL A 1 419 ? 36.638 42.340 105.829 1.00 49.65 399 VAL A C 1
ATOM 2668 O O . VAL A 1 419 ? 35.949 42.864 106.702 1.00 47.22 399 VAL A O 1
ATOM 2672 N N . THR A 1 420 ? 36.693 41.023 105.658 1.00 53.53 400 THR A N 1
ATOM 2673 C CA . THR A 1 420 ? 35.981 40.147 106.581 1.00 60.28 400 THR A CA 1
ATOM 2674 C C . THR A 1 420 ? 36.978 39.256 107.311 1.00 62.00 400 THR A C 1
ATOM 2675 O O . THR A 1 420 ? 37.827 38.617 106.693 1.00 63.98 400 THR A O 1
ATOM 2679 N N . ALA A 1 421 ? 36.884 39.250 108.637 1.00 65.66 401 ALA A N 1
ATOM 2680 C CA . ALA A 1 421 ? 37.745 38.423 109.474 1.00 65.12 401 ALA A CA 1
ATOM 2681 C C . ALA A 1 421 ? 36.951 37.166 109.808 1.00 64.63 401 ALA A C 1
ATOM 2682 O O . ALA A 1 421 ? 35.881 37.250 110.417 1.00 63.38 401 ALA A O 1
ATOM 2684 N N . LEU A 1 422 ? 37.480 36.016 109.392 1.00 68.54 402 LEU A N 1
ATOM 2685 C CA . LEU A 1 422 ? 36.844 34.708 109.607 1.00 70.48 402 LEU A CA 1
ATOM 2686 C C . LEU A 1 422 ? 37.413 33.975 110.832 1.00 71.50 402 LEU A C 1
ATOM 2687 O O . LEU A 1 422 ? 38.313 34.533 111.506 1.00 72.55 402 LEU A O 1
#

InterPro domains:
  IPR013961 RAI1-like [PF08652] (103-386)
  IPR039039 RAI1-like family [PTHR12395] (97-368)

Foldseek 3Di:
DKDWFFCLPFDADALLDFDQFDDFLFAPKDFPKKWKQDVVVNDTQIDVRHDFWAFDQQVLVCQVVVHGPDDVSCVLAFFDQLQPPLVDDPVVVLVVVCVVCVVVDDLQAAEEGEALVVLLVQLCLLLDPFKDKWKWFQDPSRHIYIGHPPSRQVSSQVSNLVSRTPVMWMWTWMKGHNDPHYIYTYIYTFSGASVVVRFGEHEDEEADDDLVDSVRLSVLLSVLSSCSSHDGYKYWYFHAHPPRNGRHDIHIGGSSRSLPVQGDSPSSPDDDDSSSSHNRRSSSSSSRVVVVVSVVLSVVVVVDPARMWIWMQHSSRIIIIDGDDPPDDDD

B-factor: mean 53.64, std 14.77, range [26.62, 122.25]